Protein AF-A0A9P7YZ03-F1 (afdb_monomer)

Mean predicted aligned error: 21.58 Å

Organism: NCBI:txid1763456

Nearest PDB structures (foldseek):
  2lva-assembly1_A  TM=5.893E-01  e=2.119E-01  Homo sapiens

Foldseek 3Di:
DPDFAAAPPPRHGQVVDDFDADPVDRDGPAAWDQDPVPRHIHGGVNCVVPVVVVQADPPLRFGPDDDPDDRGDDDPPDPPPPPPPDDDDDDDDDDDDDDDDDDPDDDPDDDDPDPDDPDDQQDKEKEFDDLVQDWLVNCCVVQVHDSVVQCVQQVNPDGVVPNVDGMGIHRSVRGVPSYYPHPARPCHPVNVLLVVLLVVLCVLLVPPDSVLSCVLCVVVVNPSVNSNVVSVVVVVVCVVCVPPPPPDDDDDDDPDDDDDDDDDD

InterPro domains:
  IPR018392 LysM domain [PF01476] (134-161)
  IPR018392 LysM domain [cd00118] (134-164)
  IPR045030 LysM and putative peptidoglycan-binding domain-containing protein 1-4 [PTHR20932] (33-242)

pLDDT: mean 74.98, std 19.12, range [34.66, 95.38]

Radius of gyration: 36.15 Å; Cα contacts (8 Å, |Δi|>4): 237; chains: 1; bounding box: 77×58×108 Å

Solvent-accessible surface area (backbone atoms only — not comparable to full-atom values): 17385 Å² total; per-residue (Å²): 132,86,82,84,59,45,18,73,83,78,70,45,49,50,92,78,56,80,72,52,63,39,96,90,40,99,48,58,70,36,69,68,45,72,38,90,91,76,71,48,32,40,42,15,59,60,26,66,75,37,63,61,56,74,46,35,39,90,85,78,71,37,58,76,64,91,56,103,50,67,94,74,60,81,79,74,79,86,78,75,74,84,74,96,78,80,91,76,80,82,90,78,83,92,79,86,92,72,97,69,83,81,78,96,78,85,80,81,88,76,84,77,86,80,86,77,74,91,62,80,82,46,63,68,34,61,31,39,49,38,80,90,72,55,42,70,66,52,50,21,65,76,49,62,34,60,57,70,57,42,26,62,72,57,72,44,94,51,76,76,60,54,73,79,43,62,62,46,55,41,61,14,87,58,30,85,75,82,63,47,94,32,85,54,61,69,70,41,74,67,55,51,51,49,56,52,47,42,53,50,47,23,62,73,74,69,46,86,55,63,69,60,40,48,52,41,25,60,77,36,77,66,34,66,67,60,26,50,48,54,52,50,50,52,56,48,49,49,68,77,53,62,76,80,74,74,90,76,80,89,82,77,88,77,84,87,76,89,81,82,84,81,86,82,131

Secondary structure (DSSP, 8-state):
-----BBTTT--BGGG-PPPEETTEEEESS--EE-TTT--EE-HHHHHH-THHHHB-TTT--B-S--SS-TT-PPPP------S----PPP---------PPPS-----------------PPPEEEEPPTTT--HHHHHHHHT--HHHHHHHTT-SSGGGGGG-SEEEE-TTT-TT-S-S--S-SS-HHHHHHHHHHHHHHHHHT---HHHHHHHHHHTTT-HHHHHHHHHHHHHHHHHS-----S------------------

Sequence (265 aa):
MIMEEACCTCALLLRNIQPIYSEKSEKPIAYDRKLACCNRTICGNCIAKNESFATYCPFCQMSTMPSSLAQGLREPPSYTPPTASSLKPPAYTDAPLSNALPPYSSLPPQAQILAEKLEPLAQDVLHFLDHETDTLTSLSFRYDVPMAALRRKNNLSADYLLGARRTALIPGEFYRGGVSLSPRPVEGEEEERRKATVRRWMVACKVSDYDIALLYLEQADYGFDAALEAYRDDSRWEKEHPMVANIKGKGKTSKEIGRRFTEQR

Structure (mmCIF, N/CA/C/O backbone):
data_AF-A0A9P7YZ03-F1
#
_entry.id   AF-A0A9P7YZ03-F1
#
loop_
_atom_site.group_PDB
_atom_site.id
_atom_site.type_symbol
_atom_site.label_atom_id
_atom_site.label_alt_id
_atom_site.label_comp_id
_atom_site.label_asym_id
_atom_site.label_entity_id
_atom_site.label_seq_id
_atom_site.pdbx_PDB_ins_code
_atom_site.Cartn_x
_atom_site.Cartn_y
_atom_site.Cartn_z
_atom_site.occupancy
_atom_site.B_iso_or_equiv
_atom_site.auth_seq_id
_atom_site.auth_comp_id
_atom_site.auth_asym_id
_atom_site.auth_atom_id
_atom_site.pdbx_PDB_model_num
ATOM 1 N N . MET A 1 1 ? -39.849 16.245 24.979 1.00 45.84 1 MET A N 1
ATOM 2 C CA . MET A 1 1 ? -39.182 14.939 25.171 1.00 45.84 1 MET A CA 1
ATOM 3 C C . MET A 1 1 ? -38.092 15.135 26.211 1.00 45.84 1 MET A C 1
ATOM 5 O O . MET A 1 1 ? -37.200 15.936 25.969 1.00 45.84 1 MET A O 1
ATOM 9 N N . ILE A 1 2 ? -38.210 14.521 27.390 1.00 56.44 2 ILE A N 1
ATOM 10 C CA . ILE A 1 2 ? -37.177 14.598 28.435 1.00 56.44 2 ILE A CA 1
ATOM 11 C C . ILE A 1 2 ? -36.038 13.684 27.972 1.00 56.44 2 ILE A C 1
ATOM 13 O O . ILE A 1 2 ? -36.230 12.474 27.904 1.00 56.44 2 ILE A O 1
ATOM 17 N N . MET A 1 3 ? -34.901 14.252 27.561 1.00 66.44 3 MET A N 1
ATOM 18 C CA . MET A 1 3 ? -33.713 13.456 27.243 1.00 66.44 3 MET A CA 1
ATOM 19 C C . MET A 1 3 ? -33.174 12.862 28.540 1.00 66.44 3 MET A C 1
ATOM 21 O O . MET A 1 3 ? -32.827 13.589 29.468 1.00 66.44 3 MET A O 1
ATOM 25 N N . GLU A 1 4 ? -33.142 11.538 28.614 1.00 83.19 4 GLU A N 1
ATOM 26 C CA . GLU A 1 4 ? -32.618 10.833 29.772 1.00 83.19 4 GLU A CA 1
ATOM 27 C C . GLU A 1 4 ? -31.086 10.847 29.716 1.00 83.19 4 GLU A C 1
ATOM 29 O O . GLU A 1 4 ? -30.479 10.242 28.833 1.00 83.19 4 GLU A O 1
ATOM 34 N N . GLU A 1 5 ? -30.446 11.568 30.638 1.00 88.56 5 GLU A N 1
ATOM 35 C CA . GLU A 1 5 ? -28.988 11.573 30.746 1.00 88.56 5 GLU A CA 1
ATOM 36 C C . GLU A 1 5 ? -28.505 10.326 31.513 1.00 88.56 5 GLU A C 1
ATOM 38 O O . GLU A 1 5 ? -29.063 9.939 32.546 1.00 88.56 5 GLU A O 1
ATOM 43 N N . ALA A 1 6 ? -27.450 9.688 31.002 1.00 92.75 6 ALA A N 1
ATOM 44 C CA . ALA A 1 6 ? -26.802 8.531 31.611 1.00 92.75 6 ALA A CA 1
ATOM 45 C C . ALA A 1 6 ? -25.330 8.828 31.900 1.00 92.75 6 ALA A C 1
ATOM 47 O O . ALA A 1 6 ? -24.669 9.595 31.195 1.00 92.75 6 ALA A O 1
ATOM 48 N N . CYS A 1 7 ? -24.808 8.195 32.944 1.00 93.44 7 CYS A N 1
ATOM 49 C CA . CYS A 1 7 ? -23.419 8.328 33.321 1.00 93.44 7 CYS A CA 1
ATOM 50 C C . CYS A 1 7 ? -22.509 7.599 32.325 1.00 93.44 7 CYS A C 1
ATOM 52 O O . CYS A 1 7 ? -22.665 6.404 32.092 1.00 93.44 7 CYS A O 1
ATOM 54 N N . CYS A 1 8 ? -21.505 8.285 31.779 1.00 92.12 8 CYS A N 1
ATOM 55 C CA . CYS A 1 8 ? -20.591 7.686 30.808 1.00 92.12 8 CYS A CA 1
ATOM 56 C C . CYS A 1 8 ? -19.604 6.670 31.408 1.00 92.12 8 CYS A C 1
ATOM 58 O O . CYS A 1 8 ? -19.065 5.863 30.659 1.00 92.12 8 CYS A O 1
ATOM 60 N N . THR A 1 9 ? -19.373 6.670 32.725 1.00 92.31 9 THR A N 1
ATOM 61 C CA . THR A 1 9 ? -18.444 5.735 33.388 1.00 92.31 9 THR A CA 1
ATOM 62 C C . THR A 1 9 ? -19.121 4.461 33.885 1.00 92.31 9 THR A C 1
ATOM 64 O O . THR A 1 9 ? -18.542 3.390 33.751 1.00 92.31 9 THR A O 1
ATOM 67 N N . CYS A 1 10 ? -20.329 4.546 34.453 1.00 92.69 10 CYS A N 1
ATOM 68 C CA . CYS A 1 10 ? -21.061 3.370 34.948 1.00 92.69 10 CYS A CA 1
ATOM 69 C C . CYS A 1 10 ? -22.250 2.949 34.075 1.00 92.69 10 CYS A C 1
ATOM 71 O O . CYS A 1 10 ? -22.906 1.967 34.404 1.00 92.69 10 CYS A O 1
ATOM 73 N N . ALA A 1 11 ? -22.536 3.672 32.987 1.00 92.56 11 ALA A N 1
ATOM 74 C CA . ALA A 1 11 ? -23.632 3.408 32.048 1.00 92.56 11 ALA A CA 1
ATOM 75 C C . ALA A 1 11 ? -25.047 3.383 32.669 1.00 92.56 11 ALA A C 1
ATOM 77 O O . ALA A 1 11 ? -25.999 2.949 32.025 1.00 92.56 11 ALA A O 1
ATOM 78 N N . LEU A 1 12 ? -25.213 3.875 33.902 1.00 92.44 12 LEU A N 1
ATOM 79 C CA . LEU A 1 12 ? -26.510 3.981 34.570 1.00 92.44 12 LEU A CA 1
ATOM 80 C C . LEU A 1 12 ? -27.180 5.324 34.264 1.00 92.44 12 LEU A C 1
ATOM 82 O O . LEU A 1 12 ? -26.527 6.366 34.221 1.00 92.44 12 LEU A O 1
ATOM 86 N N . LEU A 1 13 ? -28.502 5.298 34.100 1.00 91.69 13 LEU A N 1
ATOM 87 C CA . LEU A 1 13 ? -29.348 6.491 34.012 1.00 91.69 13 LEU A CA 1
ATOM 88 C C . LEU A 1 13 ? -29.223 7.322 35.291 1.00 91.69 13 LEU A C 1
ATOM 90 O O . LEU A 1 13 ? -29.423 6.774 36.372 1.00 91.69 13 LEU A O 1
ATOM 94 N N . LEU A 1 14 ? -28.965 8.629 35.180 1.00 86.81 14 LEU A N 1
ATOM 95 C CA . LEU A 1 14 ? -28.716 9.491 36.347 1.00 86.81 14 LEU A CA 1
ATOM 96 C C . LEU A 1 14 ? -29.883 9.477 37.346 1.00 86.81 14 LEU A C 1
ATOM 98 O O . LEU A 1 14 ? -29.662 9.427 38.549 1.00 86.81 14 LEU A O 1
ATOM 102 N N . ARG A 1 15 ? -31.126 9.385 36.855 1.00 86.38 15 ARG A N 1
ATOM 103 C CA . ARG A 1 15 ? -32.333 9.243 37.692 1.00 86.38 15 ARG A CA 1
ATOM 104 C C . ARG A 1 15 ? -32.354 7.999 38.592 1.00 86.38 15 ARG A C 1
ATOM 106 O O . ARG A 1 15 ? -33.060 7.992 39.591 1.00 86.38 15 ARG A O 1
ATOM 113 N N . ASN A 1 16 ? -31.616 6.950 38.228 1.00 86.62 16 ASN A N 1
ATOM 114 C CA . ASN A 1 16 ? -31.568 5.688 38.968 1.00 86.62 16 ASN A CA 1
ATOM 115 C C . ASN A 1 16 ? -30.375 5.638 39.937 1.00 86.62 16 ASN A C 1
ATOM 117 O O . ASN A 1 16 ? -30.199 4.644 40.640 1.00 86.62 16 ASN A O 1
ATOM 121 N N . ILE A 1 17 ? -29.528 6.671 39.957 1.00 85.38 17 ILE A N 1
ATOM 122 C CA . ILE A 1 17 ? -28.327 6.718 40.788 1.00 85.38 17 ILE A CA 1
ATOM 123 C C . ILE A 1 17 ? -28.671 7.436 42.090 1.00 85.38 17 ILE A C 1
ATOM 125 O O . ILE A 1 17 ? -28.971 8.625 42.097 1.00 85.38 17 ILE A O 1
ATOM 129 N N . GLN A 1 18 ? -28.602 6.710 43.205 1.00 83.50 18 GLN A N 1
ATOM 130 C CA . GLN A 1 18 ? -28.745 7.310 44.528 1.00 83.50 18 GLN A CA 1
ATOM 131 C C . GLN A 1 18 ? -27.428 7.992 44.931 1.00 83.50 18 GLN A C 1
ATOM 133 O O . GLN A 1 18 ? -26.390 7.319 44.921 1.00 83.50 18 GLN A O 1
ATOM 138 N N . PRO A 1 19 ? -27.433 9.295 45.262 1.00 80.50 19 PRO A N 1
ATOM 139 C CA . PRO A 1 19 ? -26.229 10.004 45.676 1.00 80.50 19 PRO A CA 1
ATOM 140 C C . PRO A 1 19 ? -25.718 9.475 47.019 1.00 80.50 19 PRO A C 1
ATOM 142 O O . PRO A 1 19 ? -26.494 9.208 47.935 1.00 80.50 19 PRO A O 1
ATOM 145 N N . ILE A 1 20 ? -24.398 9.336 47.145 1.00 81.88 20 ILE A N 1
ATOM 146 C CA . ILE A 1 20 ? -23.761 8.989 48.419 1.00 81.88 20 ILE A CA 1
ATOM 147 C C . ILE A 1 20 ? -23.652 10.261 49.265 1.00 81.88 20 ILE A C 1
ATOM 149 O O . ILE A 1 20 ? -23.078 11.258 48.822 1.00 81.88 20 ILE A O 1
ATOM 153 N N . TYR A 1 21 ? -24.190 10.222 50.481 1.00 79.38 21 TYR A N 1
ATOM 154 C CA . TYR A 1 21 ? -24.146 11.326 51.439 1.00 79.38 21 TYR A CA 1
ATOM 155 C C . TYR A 1 21 ? -22.970 11.176 52.404 1.00 79.38 21 TYR A C 1
ATOM 157 O O . TYR A 1 21 ? -22.550 10.065 52.723 1.00 79.38 21 TYR A O 1
ATOM 165 N N . SER A 1 22 ? -22.426 12.304 52.858 1.00 77.44 22 SER A N 1
ATOM 166 C CA . SER A 1 22 ? -21.373 12.320 53.875 1.00 77.44 22 SER A CA 1
ATOM 167 C C . SER A 1 22 ? -21.976 12.110 55.266 1.00 77.44 22 SER A C 1
ATOM 169 O O . SER A 1 22 ? -22.940 12.771 55.632 1.00 77.44 22 SER A O 1
ATOM 171 N N . GLU A 1 23 ? -21.376 11.260 56.099 1.00 76.12 23 GLU A N 1
ATOM 172 C CA . GLU A 1 23 ? -21.840 11.042 57.483 1.00 76.12 23 GLU A CA 1
ATOM 173 C C . GLU A 1 23 ? -21.755 12.308 58.355 1.00 76.12 23 GLU A C 1
ATOM 175 O O . GLU A 1 23 ? -22.441 12.427 59.366 1.00 76.12 23 GLU A O 1
ATOM 180 N N . LYS A 1 24 ? -20.912 13.273 57.964 1.00 76.38 24 LYS A N 1
ATOM 181 C CA . LYS A 1 24 ? -20.673 14.522 58.705 1.00 76.38 24 LYS A CA 1
ATOM 182 C C . LYS A 1 24 ? -21.510 15.698 58.203 1.00 76.38 24 LYS A C 1
ATOM 184 O O . LYS A 1 24 ? -21.509 16.755 58.827 1.00 76.38 24 LYS A O 1
ATOM 189 N N . SER A 1 25 ? -22.176 15.554 57.060 1.00 71.88 25 SER A N 1
ATOM 190 C CA . SER A 1 25 ? -22.982 16.619 56.467 1.00 71.88 25 SER A CA 1
ATOM 191 C C . SER A 1 25 ? -24.076 16.025 55.597 1.00 71.88 25 SER A C 1
ATOM 193 O O . SER A 1 25 ? -23.770 15.229 54.719 1.00 71.88 25 SER A O 1
ATOM 195 N N . GLU A 1 26 ? -25.304 16.522 55.703 1.00 75.94 26 GLU A N 1
ATOM 196 C CA . GLU A 1 26 ? -26.453 16.115 54.866 1.00 75.94 26 GLU A CA 1
ATOM 197 C C . GLU A 1 26 ? -26.281 16.400 53.355 1.00 75.94 26 GLU A C 1
ATOM 199 O O . GLU A 1 26 ? -27.198 16.219 52.557 1.00 75.94 26 GLU A O 1
ATOM 204 N N . LYS A 1 27 ? -25.100 16.861 52.931 1.00 78.31 27 LYS A N 1
ATOM 205 C CA . LYS A 1 27 ? -24.755 17.108 51.535 1.00 78.31 27 LYS A CA 1
ATOM 206 C C . LYS A 1 27 ? -24.215 15.831 50.869 1.00 78.31 27 LYS A C 1
ATOM 208 O O . LYS A 1 27 ? -23.443 15.093 51.494 1.00 78.31 27 LYS A O 1
ATOM 213 N N . PRO A 1 28 ? -24.565 15.588 49.593 1.00 78.31 28 PRO A N 1
ATOM 214 C CA . PRO A 1 28 ? -23.904 14.585 48.765 1.00 78.31 28 PRO A CA 1
ATOM 215 C C . PRO A 1 28 ? -22.384 14.794 48.740 1.00 78.31 28 PRO A C 1
ATOM 217 O O . PRO A 1 28 ? -21.923 15.934 48.665 1.00 78.31 28 PRO A O 1
ATOM 220 N N . ILE A 1 29 ? -21.615 13.702 48.771 1.00 80.81 29 ILE A N 1
ATOM 221 C CA . ILE A 1 29 ? -20.140 13.723 48.730 1.00 80.81 29 ILE A CA 1
ATOM 222 C C . ILE A 1 29 ? -19.642 14.357 47.426 1.00 80.81 29 ILE A C 1
ATOM 224 O O . ILE A 1 29 ? -18.684 15.126 47.427 1.00 80.81 29 ILE A O 1
ATOM 228 N N . ALA A 1 30 ? -20.310 14.056 46.315 1.00 85.25 30 ALA A N 1
ATOM 229 C CA . ALA A 1 30 ? -20.030 14.641 45.016 1.00 85.25 30 ALA A CA 1
ATOM 230 C C . ALA A 1 30 ? -21.325 14.778 44.210 1.00 85.25 30 ALA A C 1
ATOM 232 O O . ALA A 1 30 ? -22.241 13.965 44.340 1.00 85.25 30 ALA A O 1
ATOM 233 N N . TYR A 1 31 ? -21.376 15.805 43.365 1.00 88.81 31 TYR A N 1
ATOM 234 C CA . TYR A 1 31 ? -22.476 16.049 42.436 1.00 88.81 31 TYR A CA 1
ATOM 235 C C . TYR A 1 31 ? -22.130 15.549 41.038 1.00 88.81 31 TYR A C 1
ATOM 237 O O . TYR A 1 31 ? -20.957 15.428 40.678 1.00 88.81 31 TYR A O 1
ATOM 245 N N . ASP A 1 32 ? -23.164 15.300 40.241 1.00 90.94 32 ASP A N 1
ATOM 246 C CA . ASP A 1 32 ? -23.014 14.955 38.834 1.00 90.94 32 ASP A CA 1
ATOM 247 C C . ASP A 1 32 ? -22.326 16.093 38.069 1.00 90.94 32 ASP A C 1
ATOM 249 O O . ASP A 1 32 ? -22.636 17.275 38.240 1.00 90.94 32 ASP A O 1
ATOM 253 N N . ARG A 1 33 ? -21.383 15.732 37.199 1.00 90.31 33 ARG A N 1
ATOM 254 C CA . ARG A 1 33 ? -20.578 16.675 36.420 1.00 90.31 33 ARG A CA 1
ATOM 255 C C . ARG A 1 33 ? -20.775 16.435 34.934 1.00 90.31 33 ARG A C 1
ATOM 257 O O . ARG A 1 33 ? -20.461 15.358 34.425 1.00 90.31 33 ARG A O 1
ATOM 264 N N . LYS A 1 34 ? -21.200 17.473 34.214 1.00 92.44 34 LYS A N 1
ATOM 265 C CA . LYS A 1 34 ? -21.230 17.488 32.747 1.00 92.44 34 LYS A CA 1
ATOM 266 C C . LYS A 1 34 ? -19.892 17.980 32.194 1.00 92.44 34 LYS A C 1
ATOM 268 O O . LYS A 1 34 ? -19.399 19.039 32.576 1.00 92.44 34 LYS A O 1
ATOM 273 N N . LEU A 1 35 ? -19.279 17.192 31.316 1.00 89.81 35 LEU A N 1
ATOM 274 C CA . LEU A 1 35 ? -17.964 17.466 30.741 1.00 89.81 35 LEU A CA 1
ATOM 275 C C . LEU A 1 35 ? -18.092 18.439 29.565 1.00 89.81 35 LEU A C 1
ATOM 277 O O . LEU A 1 35 ? -18.726 18.114 28.566 1.00 89.81 35 LEU A O 1
ATOM 281 N N . ALA A 1 36 ? -17.421 19.590 29.636 1.00 87.19 36 ALA A N 1
ATOM 282 C CA . ALA A 1 36 ? -17.477 20.614 28.586 1.00 87.19 36 ALA A CA 1
ATOM 283 C C . ALA A 1 36 ? -16.883 20.165 27.233 1.00 87.19 36 ALA A C 1
ATOM 285 O O . ALA A 1 36 ? -17.282 20.667 26.190 1.00 87.19 36 ALA A O 1
ATOM 286 N N . CYS A 1 37 ? -15.939 19.216 27.230 1.00 85.50 37 CYS A N 1
ATOM 287 C CA . CYS A 1 37 ? -15.249 18.780 26.008 1.00 85.50 37 CYS A CA 1
ATOM 288 C C . CYS A 1 37 ? -16.097 17.887 25.089 1.00 85.50 37 CYS A C 1
ATOM 290 O O . CYS A 1 37 ? -15.927 17.928 23.876 1.00 85.50 37 CYS A O 1
ATOM 292 N N . CYS A 1 38 ? -16.982 17.057 25.643 1.00 88.69 38 CYS A N 1
ATOM 293 C CA . CYS A 1 38 ? -17.757 16.082 24.866 1.00 88.69 38 CYS A CA 1
ATOM 294 C C . CYS A 1 38 ? -19.219 15.959 25.304 1.00 88.69 38 CYS A C 1
ATOM 296 O O . CYS A 1 38 ? -19.910 15.043 24.864 1.00 88.69 38 CYS A O 1
ATOM 298 N N . ASN A 1 39 ? -19.683 16.858 26.178 1.00 89.25 39 ASN A N 1
ATOM 299 C CA . ASN A 1 39 ? -21.048 16.927 26.707 1.00 89.25 39 ASN A CA 1
ATOM 300 C C . ASN A 1 39 ? -21.550 15.650 27.404 1.00 89.25 39 ASN A C 1
ATOM 302 O O . ASN A 1 39 ? -22.750 15.507 27.630 1.00 89.25 39 ASN A O 1
ATOM 306 N N . ARG A 1 40 ? -20.648 14.734 27.776 1.00 91.25 40 ARG A N 1
ATOM 307 C CA . ARG A 1 40 ? -20.969 13.526 28.551 1.00 91.25 40 ARG A CA 1
ATOM 308 C C . ARG A 1 40 ? -21.080 13.858 30.039 1.00 91.25 40 ARG A C 1
ATOM 310 O O . ARG A 1 40 ? -20.356 14.727 30.520 1.00 91.25 40 ARG A O 1
ATOM 317 N N . THR A 1 41 ? -21.914 13.126 30.773 1.00 93.62 41 THR A N 1
ATOM 318 C CA . THR A 1 41 ? -22.116 13.333 32.217 1.00 93.62 41 THR A CA 1
ATOM 319 C C . THR A 1 41 ? -21.473 12.204 33.028 1.00 93.62 41 THR A C 1
ATOM 321 O O . THR A 1 41 ? -21.622 11.029 32.695 1.00 93.62 41 THR A O 1
ATOM 324 N N . ILE A 1 42 ? -20.745 12.542 34.095 1.00 93.69 42 ILE A N 1
ATOM 325 C CA . ILE A 1 42 ? -20.214 11.599 35.092 1.00 93.69 42 ILE A CA 1
ATOM 326 C C . ILE A 1 42 ? -21.031 11.774 36.373 1.00 93.69 42 ILE A C 1
ATOM 328 O O . ILE A 1 42 ? -21.209 12.903 36.824 1.00 93.69 42 ILE A O 1
ATOM 332 N N . CYS A 1 43 ? -21.526 10.683 36.960 1.00 93.75 43 CYS A N 1
ATOM 333 C CA . CYS A 1 43 ? -22.314 10.760 38.185 1.00 93.75 43 CYS A CA 1
ATOM 334 C C . CYS A 1 43 ? -21.440 11.008 39.422 1.00 93.75 43 CYS A C 1
ATOM 336 O O . CYS A 1 43 ? -20.270 10.605 39.464 1.00 93.75 43 CYS A O 1
ATOM 338 N N . GLY A 1 44 ? -22.036 11.587 40.463 1.00 91.38 44 GLY A N 1
ATOM 339 C CA . GLY A 1 44 ? -21.388 11.858 41.745 1.00 91.38 44 GLY A CA 1
ATOM 340 C C . GLY A 1 44 ? -20.766 10.610 42.375 1.00 91.38 44 GLY A C 1
ATOM 341 O O . GLY A 1 44 ? -19.658 10.670 42.892 1.00 91.38 44 GLY A O 1
ATOM 342 N N . ASN A 1 45 ? -21.392 9.438 42.237 1.00 91.81 45 ASN A N 1
ATOM 343 C CA . ASN A 1 45 ? -20.854 8.190 42.795 1.00 91.81 45 ASN A CA 1
ATOM 344 C C . ASN A 1 45 ? -19.554 7.747 42.109 1.00 91.81 45 ASN A C 1
ATOM 346 O O . ASN A 1 45 ? -18.660 7.209 42.759 1.00 91.81 45 ASN A O 1
ATOM 350 N N . CYS A 1 46 ? -19.431 7.959 40.796 1.00 92.25 46 CYS A N 1
ATOM 351 C CA . CYS A 1 46 ? -18.192 7.673 40.076 1.00 92.25 46 CYS A CA 1
ATOM 352 C C . CYS A 1 46 ? -17.095 8.680 40.426 1.00 92.25 46 CYS A C 1
ATOM 354 O O . CYS A 1 46 ? -15.940 8.282 40.540 1.00 92.25 46 CYS A O 1
ATOM 356 N N . ILE A 1 47 ? -17.457 9.944 40.654 1.00 91.81 47 ILE A N 1
ATOM 357 C CA . ILE A 1 47 ? -16.522 10.981 41.110 1.00 91.81 47 ILE A CA 1
ATOM 358 C C . ILE A 1 47 ? -16.051 10.699 42.542 1.00 91.81 47 ILE A C 1
ATOM 360 O O . ILE A 1 47 ? -14.861 10.779 42.813 1.00 91.81 47 ILE A O 1
ATOM 364 N N . ALA A 1 48 ? -16.944 10.279 43.438 1.00 89.25 48 ALA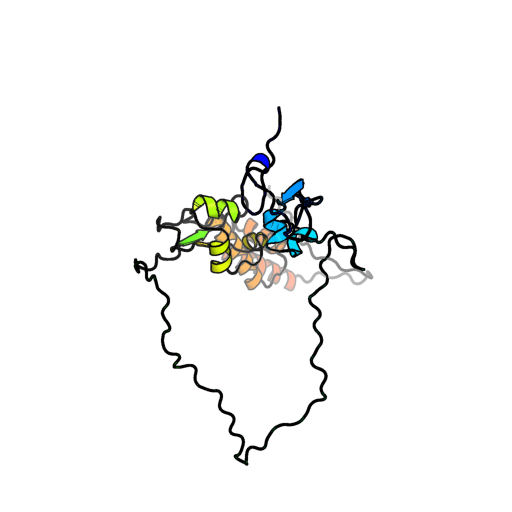 A N 1
ATOM 365 C CA . ALA A 1 48 ? -16.595 9.911 44.810 1.00 89.25 48 ALA A CA 1
ATOM 366 C C . ALA A 1 48 ? -15.663 8.687 44.874 1.00 89.25 48 ALA A C 1
ATOM 368 O O . ALA A 1 48 ? -14.807 8.604 45.747 1.00 89.25 48 ALA A O 1
ATOM 369 N N . LYS A 1 49 ? -15.799 7.737 43.937 1.00 90.44 49 LYS A N 1
ATOM 370 C CA . LYS A 1 49 ? -14.881 6.590 43.822 1.00 90.44 49 LYS A CA 1
ATOM 371 C C . LYS A 1 49 ? -13.509 6.971 43.265 1.00 90.44 49 LYS A C 1
ATOM 373 O O . LYS A 1 49 ? -12.532 6.291 43.562 1.00 90.44 49 LYS A O 1
ATOM 378 N N . ASN A 1 50 ? -13.436 7.996 42.418 1.00 90.06 50 ASN A N 1
ATOM 379 C CA . ASN A 1 50 ? -12.188 8.472 41.838 1.00 90.06 50 ASN A CA 1
ATOM 380 C C . ASN A 1 50 ? -12.256 9.984 41.602 1.00 90.06 50 ASN A C 1
ATOM 382 O O . ASN A 1 50 ? -12.782 10.448 40.586 1.00 90.06 50 ASN A O 1
ATOM 386 N N . GLU A 1 51 ? -11.660 10.740 42.525 1.00 89.56 51 GLU A N 1
ATOM 387 C CA . GLU A 1 51 ? -11.691 12.206 42.523 1.00 89.56 51 GLU A CA 1
ATOM 388 C C . GLU A 1 51 ? -11.082 12.822 41.258 1.00 89.56 51 GLU A C 1
ATOM 390 O O . GLU A 1 51 ? -11.441 13.939 40.888 1.00 89.56 51 GLU A O 1
ATOM 395 N N . SER A 1 52 ? -10.227 12.095 40.525 1.00 87.38 52 SER A N 1
ATOM 396 C CA . SER A 1 52 ? -9.694 12.591 39.249 1.00 87.38 52 SER A CA 1
ATOM 397 C C . SER A 1 52 ? -10.808 12.909 38.246 1.00 87.38 52 SER A C 1
ATOM 399 O O . SER A 1 52 ? -10.688 13.861 37.481 1.00 87.38 52 SER A O 1
ATOM 401 N N . PHE A 1 53 ? -11.951 12.215 38.294 1.00 90.25 53 PHE A N 1
ATOM 402 C CA . PHE A 1 53 ? -13.097 12.512 37.431 1.00 90.25 53 PHE A CA 1
ATOM 403 C C . PHE A 1 53 ? -13.787 13.848 37.748 1.00 90.25 53 PHE A C 1
ATOM 405 O O . PHE A 1 53 ? -14.586 14.319 36.935 1.00 90.25 53 PHE A O 1
ATOM 412 N N . ALA A 1 54 ? -13.470 14.504 38.870 1.00 88.12 54 ALA A N 1
ATOM 413 C CA . ALA A 1 54 ? -13.922 15.866 39.162 1.00 88.12 54 ALA A CA 1
ATOM 414 C C . ALA A 1 54 ? -13.192 16.921 38.315 1.00 88.12 54 ALA A C 1
ATOM 416 O O . ALA A 1 54 ? -13.761 17.968 38.010 1.00 88.12 54 ALA A O 1
ATOM 417 N N . THR A 1 55 ? -11.959 16.642 37.884 1.00 87.31 55 THR A N 1
ATOM 418 C CA . THR A 1 55 ? -11.112 17.590 37.138 1.00 87.31 55 THR A CA 1
ATOM 419 C C . THR A 1 55 ? -10.764 17.103 35.733 1.00 87.31 55 THR A C 1
ATOM 421 O O . THR A 1 55 ? -10.516 17.919 34.849 1.00 87.31 55 THR A O 1
ATOM 424 N N . TYR A 1 56 ? -10.871 15.803 35.459 1.00 87.69 56 TYR A N 1
ATOM 425 C CA . TYR A 1 56 ? -10.424 15.164 34.221 1.00 87.69 56 TYR A CA 1
ATOM 426 C C . TYR A 1 56 ? -11.552 14.429 33.484 1.00 87.69 56 TYR A C 1
ATOM 428 O O . TYR A 1 56 ? -12.432 13.825 34.096 1.00 87.69 56 TYR A O 1
ATOM 436 N N . CYS A 1 57 ? -11.532 14.490 32.150 1.00 89.44 57 CYS A N 1
ATOM 437 C CA . CYS A 1 57 ? -12.405 13.707 31.281 1.00 89.44 57 CYS A CA 1
ATOM 438 C C . CYS A 1 57 ? -11.705 12.399 30.868 1.00 89.44 57 CYS A C 1
ATOM 440 O O . CYS A 1 57 ? -10.738 12.468 30.110 1.00 89.44 57 CYS A O 1
ATOM 442 N N . PRO A 1 58 ? -12.206 11.209 31.251 1.00 88.12 58 PRO A N 1
ATOM 443 C CA . PRO A 1 58 ? -11.572 9.937 30.891 1.00 88.12 58 PRO A CA 1
ATOM 444 C C . PRO A 1 58 ? -11.631 9.600 29.396 1.00 88.12 58 PRO A C 1
ATOM 446 O O . PRO A 1 58 ? -10.823 8.810 28.921 1.00 88.12 58 PRO A O 1
ATOM 449 N N . PHE A 1 59 ? -12.556 10.206 28.647 1.00 89.38 59 PHE A N 1
ATOM 450 C CA . PHE A 1 59 ? -12.761 9.914 27.224 1.00 89.38 59 PHE A CA 1
ATOM 451 C C . PHE A 1 59 ? -11.908 10.792 26.315 1.00 89.38 59 PHE A C 1
ATOM 453 O O . PHE A 1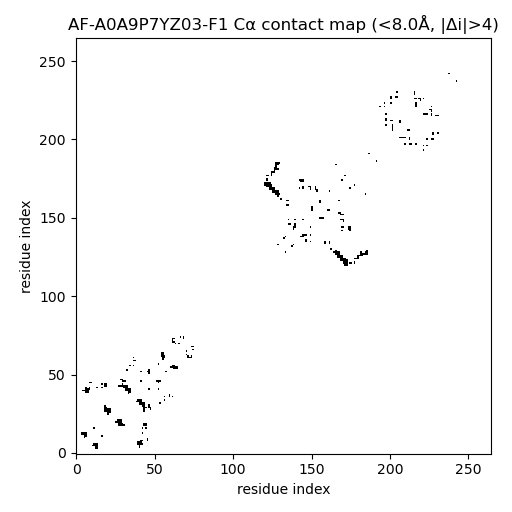 59 ? -11.259 10.298 25.401 1.00 89.38 59 PHE A O 1
ATOM 460 N N . CYS A 1 60 ? -11.903 12.099 26.569 1.00 86.06 60 CYS A N 1
ATOM 461 C CA . CYS A 1 60 ? -11.118 13.055 25.789 1.00 86.06 60 CYS A CA 1
ATOM 462 C C . CYS A 1 60 ? -9.706 13.239 26.348 1.00 86.06 60 CYS A C 1
ATOM 464 O O . CYS A 1 60 ? -8.888 13.888 25.714 1.00 86.06 60 CYS A O 1
ATOM 466 N N . GLN A 1 61 ? -9.437 12.708 27.541 1.00 85.44 61 GLN A N 1
ATOM 467 C CA . GLN A 1 61 ? -8.184 12.876 28.273 1.00 85.44 61 GLN A CA 1
ATOM 468 C C . GLN A 1 61 ? -7.806 14.343 28.546 1.00 85.44 61 GLN A C 1
ATOM 470 O O . GLN A 1 61 ? -6.635 14.694 28.670 1.00 85.44 61 GLN A O 1
ATOM 475 N N . MET A 1 62 ? -8.821 15.201 28.684 1.00 77.88 62 MET A N 1
ATOM 476 C CA . MET A 1 62 ? -8.678 16.640 28.911 1.00 77.88 62 MET A CA 1
ATOM 477 C C . MET A 1 62 ? -8.909 16.970 30.386 1.00 77.88 62 MET A C 1
ATOM 479 O O . MET A 1 62 ? -9.921 16.554 30.960 1.00 77.88 62 MET A O 1
ATOM 483 N N . SER A 1 63 ? -8.006 17.744 30.989 1.00 77.25 63 SER A N 1
ATOM 484 C CA . SER A 1 63 ? -8.216 18.353 32.308 1.00 77.25 63 SER A CA 1
ATOM 485 C C . SER A 1 63 ? -8.916 19.705 32.157 1.00 77.25 63 SER A C 1
ATOM 487 O O . SER A 1 63 ? -8.627 20.454 31.228 1.00 77.25 63 SER A O 1
ATOM 489 N N . THR A 1 64 ? -9.838 20.029 33.063 1.00 70.25 64 THR A N 1
ATOM 490 C CA . THR A 1 64 ? -10.438 21.371 33.172 1.00 70.25 64 THR A CA 1
ATOM 491 C C . THR A 1 64 ? -9.736 22.242 34.211 1.00 70.25 64 THR A C 1
ATOM 493 O O . THR A 1 64 ? -10.192 23.352 34.469 1.00 70.25 64 THR A O 1
ATOM 496 N N . MET A 1 65 ? -8.676 21.743 34.851 1.00 67.38 65 MET A N 1
ATOM 497 C CA . MET A 1 65 ? -7.874 22.536 35.781 1.00 67.38 65 MET A CA 1
ATOM 498 C C . MET A 1 65 ? -6.992 23.503 34.976 1.00 67.38 65 MET A C 1
ATOM 500 O O . MET A 1 65 ? -6.348 23.049 34.028 1.00 67.38 65 MET A O 1
ATOM 504 N N . PRO A 1 66 ? -6.950 24.806 35.310 1.00 58.50 66 PRO A N 1
ATOM 505 C CA . PRO A 1 66 ? -6.047 25.740 34.651 1.00 58.50 66 PRO A CA 1
ATOM 506 C C . PRO A 1 66 ? -4.606 25.408 35.063 1.00 58.50 66 PRO A C 1
ATOM 508 O O . PRO A 1 66 ? -4.175 25.752 36.161 1.00 58.50 66 PRO A O 1
ATOM 511 N N . SER A 1 67 ? -3.877 24.686 34.215 1.00 58.12 67 SER A N 1
ATOM 512 C CA . SER A 1 67 ? -2.414 24.620 34.276 1.00 58.12 67 SER A CA 1
ATOM 513 C C . SER A 1 67 ? -1.822 25.802 33.499 1.00 58.12 67 SER A C 1
ATOM 515 O O . SER A 1 67 ? -2.526 26.495 32.765 1.00 58.12 67 SER A O 1
ATOM 517 N N . SER A 1 68 ? -0.523 26.060 33.652 1.00 57.06 68 SER A N 1
ATOM 518 C CA . SER A 1 68 ? 0.198 27.108 32.905 1.00 57.06 68 SER A CA 1
ATOM 519 C C . SER A 1 68 ? 0.314 26.816 31.399 1.00 57.06 68 SER A C 1
ATOM 521 O O . SER A 1 68 ? 0.856 27.627 30.647 1.00 57.06 68 SER A O 1
ATOM 523 N N . LEU A 1 69 ? -0.207 25.671 30.949 1.00 53.44 69 LEU A N 1
ATOM 524 C CA . LEU A 1 69 ? -0.281 25.259 29.556 1.00 53.44 69 LEU A CA 1
ATOM 525 C C . LEU A 1 69 ? -1.645 25.607 28.958 1.00 53.44 69 LEU A C 1
ATOM 527 O O . LEU A 1 69 ? -2.680 25.530 29.618 1.00 53.44 69 LEU A O 1
ATOM 531 N N . ALA A 1 70 ? -1.636 25.969 27.672 1.00 53.84 70 ALA A N 1
ATOM 532 C CA . ALA A 1 70 ? -2.847 26.260 26.917 1.00 53.84 70 ALA A CA 1
ATOM 533 C C . ALA A 1 70 ? -3.890 25.146 27.107 1.00 53.84 70 ALA A C 1
ATOM 535 O O . ALA A 1 70 ? -3.583 23.952 27.048 1.00 53.84 70 ALA A O 1
ATOM 536 N N . GLN A 1 71 ? -5.126 25.571 27.356 1.00 55.50 71 GLN A N 1
ATOM 537 C CA . GLN A 1 71 ? -6.246 24.726 27.742 1.00 55.50 71 GLN A CA 1
ATOM 538 C C . GLN A 1 71 ? -6.441 23.588 26.729 1.00 55.50 71 GLN A C 1
ATOM 540 O O . GLN A 1 71 ? -6.906 23.807 25.613 1.00 55.50 71 GLN A O 1
ATOM 545 N N . GLY A 1 72 ? -6.046 22.372 27.120 1.00 55.75 72 GLY A N 1
ATOM 546 C CA . GLY A 1 72 ? -6.121 21.177 26.277 1.00 55.75 72 GLY A CA 1
ATOM 547 C C . GLY A 1 72 ? -4.821 20.408 26.050 1.00 55.75 72 GLY A C 1
ATOM 548 O O . GLY A 1 72 ? -4.846 19.381 25.376 1.00 55.75 72 GLY A O 1
ATOM 549 N N . LEU A 1 73 ? -3.704 20.847 26.631 1.00 57.41 73 LEU A N 1
ATOM 550 C CA . LEU A 1 73 ? -2.453 20.088 26.639 1.00 57.41 73 LEU A CA 1
ATOM 551 C C . LEU A 1 73 ? -2.146 19.559 28.040 1.00 57.41 73 LEU A C 1
ATOM 553 O O . LEU A 1 73 ? -2.236 20.276 29.036 1.00 57.41 73 LEU A O 1
ATOM 557 N N . ARG A 1 74 ? -1.797 18.271 28.115 1.00 57.78 74 ARG A N 1
ATOM 558 C CA . ARG A 1 74 ? -1.379 17.622 29.358 1.00 57.78 74 ARG A CA 1
ATOM 559 C C . ARG A 1 74 ? 0.042 18.062 29.703 1.00 57.78 74 ARG A C 1
ATOM 561 O O . ARG A 1 74 ? 0.924 18.034 28.850 1.00 57.78 74 ARG A O 1
ATOM 568 N N . GLU A 1 75 ? 0.266 18.391 30.967 1.00 53.41 75 GLU A N 1
ATOM 569 C CA . GLU A 1 75 ? 1.610 18.537 31.519 1.00 53.41 75 GLU A CA 1
ATOM 570 C C . GLU A 1 75 ? 2.282 17.153 31.518 1.00 53.41 75 GLU A C 1
ATOM 572 O O . GLU A 1 75 ? 1.679 16.184 32.006 1.00 53.41 75 GLU A O 1
ATOM 577 N N . PRO A 1 76 ? 3.478 17.001 30.920 1.00 62.72 76 PRO A N 1
ATOM 578 C CA . PRO A 1 76 ? 4.185 15.734 30.987 1.00 62.72 76 PRO A CA 1
ATOM 579 C C . PRO A 1 76 ? 4.389 15.353 32.462 1.00 62.72 76 PRO A C 1
ATOM 581 O O . PRO A 1 76 ? 4.536 16.239 33.308 1.00 62.72 76 PRO A O 1
ATOM 584 N N . PRO A 1 77 ? 4.380 14.051 32.805 1.00 56.34 77 PRO A N 1
ATOM 585 C CA . PRO A 1 77 ? 4.741 13.628 34.153 1.00 56.34 77 PRO A CA 1
ATOM 586 C C . PRO A 1 77 ? 6.084 14.260 34.538 1.00 56.34 77 PRO A C 1
ATOM 588 O O . PRO A 1 77 ? 7.000 14.314 33.716 1.00 56.34 77 PRO A O 1
ATOM 591 N N . SER A 1 78 ? 6.181 14.776 35.766 1.00 54.50 78 SER A N 1
ATOM 592 C CA . SER A 1 78 ? 7.409 15.394 36.267 1.00 54.50 78 SER A CA 1
ATOM 593 C C . SER A 1 78 ? 8.502 14.331 36.342 1.00 54.50 78 SER A C 1
ATOM 595 O O . SER A 1 78 ? 8.556 13.535 37.280 1.00 54.50 78 SER A O 1
ATOM 597 N N . TYR A 1 79 ? 9.348 14.281 35.318 1.00 52.31 79 TYR A N 1
ATOM 598 C CA . TYR A 1 79 ? 10.590 13.534 35.360 1.00 52.31 79 TYR A CA 1
ATOM 599 C C . TYR A 1 79 ? 11.592 14.390 36.121 1.00 52.31 79 TYR A C 1
ATOM 601 O O . TYR A 1 79 ? 12.300 15.205 35.536 1.00 52.31 79 TYR A O 1
ATOM 609 N N . THR A 1 80 ? 11.644 14.226 37.439 1.00 56.72 80 THR A N 1
ATOM 610 C CA . THR A 1 80 ? 12.841 14.599 38.185 1.00 56.72 80 THR A CA 1
ATOM 611 C C . THR A 1 80 ? 13.916 13.559 37.861 1.00 56.72 80 THR A C 1
ATOM 613 O O . THR A 1 80 ? 13.769 12.391 38.231 1.00 56.72 80 THR A O 1
ATOM 616 N N . PRO A 1 81 ? 14.992 13.911 37.132 1.00 50.94 81 PRO A N 1
ATOM 617 C CA . PRO A 1 81 ? 16.132 13.016 37.026 1.00 50.94 81 PRO A CA 1
ATOM 618 C C . PRO A 1 81 ? 16.715 12.824 38.437 1.00 50.94 81 PRO A C 1
ATOM 620 O O . PRO A 1 81 ? 16.815 13.808 39.177 1.00 50.94 81 PRO A O 1
ATOM 623 N N . PRO A 1 82 ? 17.094 11.600 38.846 1.00 47.19 82 PRO A N 1
ATOM 624 C CA . PRO A 1 82 ? 17.744 11.393 40.131 1.00 47.19 82 PRO A CA 1
ATOM 625 C C . PRO A 1 82 ? 19.024 12.231 40.186 1.00 47.19 82 PRO A C 1
ATOM 627 O O . PRO A 1 82 ? 19.967 12.001 39.430 1.00 47.19 82 PRO A O 1
ATOM 630 N N . THR A 1 83 ? 19.053 13.230 41.064 1.00 41.47 83 THR A N 1
ATOM 631 C CA . THR A 1 83 ? 20.255 14.000 41.363 1.00 41.47 83 THR A CA 1
ATOM 632 C C . THR A 1 83 ? 21.292 13.071 41.984 1.00 41.47 83 THR A C 1
ATOM 634 O O . THR A 1 83 ? 21.049 12.399 42.987 1.00 41.47 83 THR A O 1
ATOM 637 N N . ALA A 1 84 ? 22.472 13.041 41.369 1.00 48.25 84 ALA A N 1
ATOM 638 C CA . ALA A 1 84 ? 23.649 12.332 41.840 1.00 48.25 84 ALA A CA 1
ATOM 639 C C . ALA A 1 84 ? 24.165 12.950 43.150 1.00 48.25 84 ALA A C 1
ATOM 641 O O . ALA A 1 84 ? 25.073 13.772 43.129 1.00 48.25 84 ALA A O 1
ATOM 642 N N . SER A 1 85 ? 23.570 12.608 44.293 1.00 48.62 85 SER A N 1
ATOM 643 C CA . SER A 1 85 ? 24.135 12.859 45.629 1.00 48.62 85 SER A CA 1
ATOM 644 C C . SER A 1 85 ? 23.406 12.036 46.693 1.00 48.62 85 SER A C 1
ATOM 646 O O . SER A 1 85 ? 22.724 12.558 47.567 1.00 48.62 85 SER A O 1
ATOM 648 N N . SER A 1 86 ? 23.559 10.715 46.632 1.00 40.91 86 SER A N 1
ATOM 649 C CA . SER A 1 86 ? 23.503 9.881 47.836 1.00 40.91 86 SER A CA 1
ATOM 650 C C . SER A 1 86 ? 24.301 8.601 47.597 1.00 40.91 86 SER A C 1
ATOM 652 O O . SER A 1 86 ? 23.774 7.514 47.383 1.00 40.91 86 SER A O 1
ATOM 654 N N . LEU A 1 87 ? 25.624 8.764 47.545 1.00 43.00 87 LEU A N 1
ATOM 655 C CA . LEU A 1 87 ? 26.574 7.660 47.567 1.00 43.00 87 LEU A CA 1
ATOM 656 C C . LEU A 1 87 ? 26.722 7.166 49.008 1.00 43.00 87 LEU A C 1
ATOM 658 O O . LEU A 1 87 ? 27.432 7.782 49.800 1.00 43.00 87 LEU A O 1
ATOM 662 N N . LYS A 1 88 ? 26.107 6.025 49.320 1.00 39.88 88 LYS A N 1
ATOM 663 C CA . LYS A 1 88 ? 26.678 5.036 50.246 1.00 39.88 88 LYS A CA 1
ATOM 664 C C . LYS A 1 88 ? 26.345 3.626 49.749 1.00 39.88 88 LYS A C 1
ATOM 666 O O . LYS A 1 88 ? 25.251 3.139 50.024 1.00 39.88 88 LYS A O 1
ATOM 671 N N . PRO A 1 89 ? 27.259 2.959 49.029 1.00 38.94 89 PRO A N 1
ATOM 672 C CA . PRO A 1 89 ? 27.175 1.519 48.831 1.00 38.94 89 PRO A CA 1
ATOM 673 C C . PRO A 1 89 ? 27.767 0.781 50.050 1.00 38.94 89 PRO A C 1
ATOM 675 O O . PRO A 1 89 ? 28.838 1.169 50.526 1.00 38.94 89 PRO A O 1
ATOM 678 N N . PRO A 1 90 ? 27.115 -0.271 50.583 1.00 40.22 90 PRO A N 1
ATOM 679 C CA . PRO A 1 90 ? 27.776 -1.210 51.478 1.00 40.22 90 PRO A CA 1
ATOM 680 C C . PRO A 1 90 ? 28.764 -2.085 50.693 1.00 40.22 90 PRO A C 1
ATOM 682 O O . PRO A 1 90 ? 28.544 -2.427 49.531 1.00 40.22 90 PRO A O 1
ATOM 685 N N . ALA A 1 91 ? 29.870 -2.399 51.362 1.00 43.47 91 ALA A N 1
ATOM 686 C CA . ALA A 1 91 ? 31.036 -3.095 50.844 1.00 43.47 91 ALA A CA 1
ATOM 687 C C . ALA A 1 91 ? 30.724 -4.501 50.307 1.00 43.47 91 ALA A C 1
ATOM 689 O O . ALA A 1 91 ? 30.120 -5.310 51.007 1.00 43.47 91 ALA A O 1
ATOM 690 N N . TYR A 1 92 ? 31.241 -4.802 49.115 1.00 39.34 92 TYR A N 1
ATOM 691 C CA . TYR A 1 92 ? 31.496 -6.165 48.661 1.00 39.34 92 TYR A CA 1
ATOM 692 C C . TYR A 1 92 ? 32.916 -6.247 48.099 1.00 39.34 92 TYR A C 1
ATOM 694 O O . TYR A 1 92 ? 33.366 -5.373 47.362 1.00 39.34 92 TYR A O 1
ATOM 702 N N . THR A 1 93 ? 33.609 -7.280 48.558 1.00 42.09 93 THR A N 1
ATOM 703 C CA . THR A 1 93 ? 35.008 -7.635 48.328 1.00 42.09 93 THR A CA 1
ATOM 704 C C . THR A 1 93 ? 35.313 -8.022 46.881 1.00 42.09 93 THR A C 1
ATOM 706 O O . THR A 1 93 ? 34.446 -8.508 46.158 1.00 42.09 93 THR A O 1
ATOM 709 N N . ASP A 1 94 ? 36.580 -7.831 46.522 1.00 44.19 94 ASP A N 1
ATOM 710 C CA . ASP A 1 94 ? 37.220 -7.995 45.215 1.00 44.19 94 ASP A CA 1
ATOM 711 C C . ASP A 1 94 ? 36.941 -9.316 44.471 1.00 44.19 94 ASP A C 1
ATOM 713 O O . ASP A 1 94 ? 37.168 -10.404 45.001 1.00 44.19 94 ASP A O 1
ATOM 717 N N . ALA A 1 95 ? 36.577 -9.217 43.185 1.00 37.28 95 ALA A N 1
ATOM 718 C CA . ALA A 1 95 ? 36.860 -10.229 42.160 1.00 37.28 95 ALA A CA 1
ATOM 719 C C . ALA A 1 95 ? 36.863 -9.584 40.751 1.00 37.28 95 ALA A C 1
ATOM 721 O O . ALA A 1 95 ? 36.033 -8.710 40.483 1.00 37.28 95 ALA A O 1
ATOM 722 N N . PRO A 1 96 ? 37.792 -9.962 39.848 1.00 42.69 96 PRO A N 1
ATOM 723 C CA . PRO A 1 96 ? 38.077 -9.203 38.636 1.00 42.69 96 PRO A CA 1
ATOM 724 C C . PRO A 1 96 ? 37.046 -9.418 37.521 1.00 42.69 96 PRO A C 1
ATOM 726 O O . PRO A 1 96 ? 36.539 -10.513 37.286 1.00 42.69 96 PRO A O 1
ATOM 729 N N . LEU A 1 97 ? 36.805 -8.317 36.814 1.00 50.16 97 LEU A N 1
ATOM 730 C CA . LEU A 1 97 ? 35.965 -8.138 35.637 1.00 50.16 97 LEU A CA 1
ATOM 731 C C . LEU A 1 97 ? 36.235 -9.204 34.552 1.00 50.16 97 LEU A C 1
ATOM 733 O O . LEU A 1 97 ? 37.305 -9.216 33.946 1.00 50.16 97 LEU A O 1
ATOM 737 N N . SER A 1 98 ? 35.241 -10.043 34.249 1.00 42.56 98 SER A N 1
ATOM 738 C CA . SER A 1 98 ? 35.190 -10.816 33.004 1.00 42.56 98 SER A CA 1
ATOM 739 C C . SER A 1 98 ? 33.921 -10.436 32.244 1.00 42.56 98 SER A C 1
ATOM 741 O O . SER A 1 98 ? 32.804 -10.668 32.704 1.00 42.56 98 SER A O 1
ATOM 743 N N . ASN A 1 99 ? 34.114 -9.790 31.093 1.00 53.22 99 ASN A N 1
ATOM 744 C CA . ASN A 1 99 ? 33.077 -9.494 30.112 1.00 53.22 99 ASN A CA 1
ATOM 745 C C . ASN A 1 99 ? 32.496 -10.807 29.565 1.00 53.22 99 ASN A C 1
ATOM 747 O O . ASN A 1 99 ? 33.052 -11.391 28.638 1.00 53.22 99 ASN A O 1
ATOM 751 N N . ALA A 1 100 ? 31.357 -11.244 30.091 1.00 43.84 100 ALA A N 1
ATOM 752 C CA . ALA A 1 100 ? 30.510 -12.233 29.438 1.00 43.84 100 ALA A CA 1
ATOM 753 C C . ALA A 1 100 ? 29.040 -11.884 29.697 1.00 43.84 100 ALA A C 1
ATOM 755 O O . ALA A 1 100 ? 28.571 -11.894 30.834 1.00 43.84 100 ALA A O 1
ATOM 756 N N . LEU A 1 101 ? 28.322 -11.534 28.628 1.00 48.75 101 LEU A N 1
ATOM 757 C CA . LEU A 1 101 ? 26.869 -11.373 28.651 1.00 48.75 101 LEU A CA 1
ATOM 758 C C . LEU A 1 101 ? 26.217 -12.719 29.018 1.00 48.75 101 LEU A C 1
ATOM 760 O O . LEU A 1 101 ? 26.691 -13.759 28.552 1.00 48.75 101 LEU A O 1
ATOM 764 N N . PRO A 1 102 ? 25.137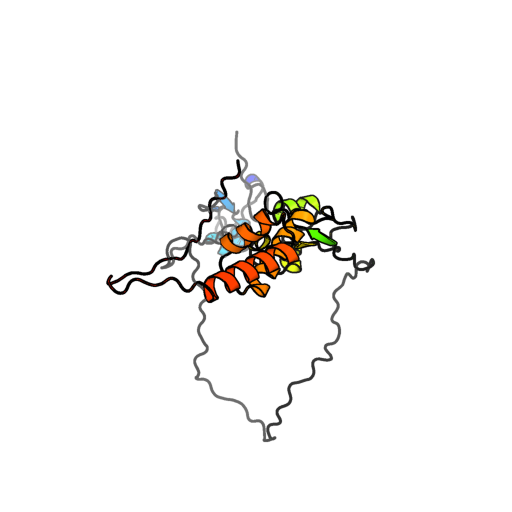 -12.733 29.819 1.00 48.84 102 PRO A N 1
ATOM 765 C CA . PRO A 1 102 ? 24.481 -13.976 30.195 1.00 48.84 102 PRO A CA 1
ATOM 766 C C . PRO A 1 102 ? 23.805 -14.618 28.969 1.00 48.84 102 PRO A C 1
ATOM 768 O O . PRO A 1 102 ? 23.209 -13.907 28.153 1.00 48.84 102 PRO A O 1
ATOM 771 N N . PRO A 1 103 ? 23.859 -15.954 28.824 1.00 45.03 103 PRO A N 1
ATOM 772 C CA . PRO A 1 103 ? 23.148 -16.648 27.766 1.00 45.03 103 PRO A CA 1
ATOM 773 C C . PRO A 1 103 ? 21.646 -16.614 28.063 1.00 45.03 103 PRO A C 1
ATOM 775 O O . PRO A 1 103 ? 21.196 -16.954 29.158 1.00 45.03 103 PRO A O 1
ATOM 778 N N . TYR A 1 104 ? 20.855 -16.200 27.075 1.00 50.19 104 TYR A N 1
ATOM 779 C CA . TYR A 1 104 ? 19.397 -16.216 27.140 1.00 50.19 104 TYR A CA 1
ATOM 780 C C . TYR A 1 104 ? 18.898 -17.662 27.047 1.00 50.19 104 TYR A C 1
ATOM 782 O O . TYR A 1 104 ? 18.580 -18.147 25.966 1.00 50.19 104 TYR A O 1
ATOM 790 N N . SER A 1 105 ? 18.883 -18.395 28.158 1.00 51.62 105 SER A N 1
ATOM 791 C CA . SER A 1 105 ? 18.136 -19.653 28.274 1.00 51.62 105 SER A CA 1
ATOM 792 C C . SER A 1 105 ? 18.012 -20.075 29.726 1.00 51.62 105 SER A C 1
ATOM 794 O O . SER A 1 105 ? 18.897 -20.745 30.238 1.00 51.62 105 SER A O 1
ATOM 796 N N . SER A 1 106 ? 16.902 -19.665 30.350 1.00 48.91 106 SER A N 1
ATOM 797 C CA . SER A 1 106 ? 16.032 -20.485 31.213 1.00 48.91 106 SER A CA 1
ATOM 798 C C . SER A 1 106 ? 15.272 -19.588 32.197 1.00 48.91 106 SER A C 1
ATOM 800 O O . SER A 1 106 ? 15.724 -19.348 33.316 1.00 48.91 106 SER A O 1
ATOM 802 N N . LEU A 1 107 ? 14.100 -19.102 31.786 1.00 43.78 107 LEU A N 1
ATOM 803 C CA . LEU A 1 107 ? 13.054 -18.670 32.716 1.00 43.78 107 LEU A CA 1
ATOM 804 C C . LEU A 1 107 ? 11.997 -19.788 32.771 1.00 43.78 107 LEU A C 1
ATOM 806 O O . LEU A 1 107 ? 11.609 -20.287 31.711 1.00 43.78 107 LEU A O 1
ATOM 810 N N . PRO A 1 108 ? 11.558 -20.224 33.966 1.00 44.44 108 PRO A N 1
ATOM 811 C CA . PRO A 1 108 ? 10.542 -21.262 34.102 1.00 44.44 108 PRO A CA 1
ATOM 812 C C . PRO A 1 108 ? 9.173 -20.755 33.609 1.00 44.44 108 PRO A C 1
ATOM 814 O O . PRO A 1 108 ? 8.885 -19.562 33.743 1.00 44.44 108 PRO A O 1
ATOM 817 N N . PRO A 1 109 ? 8.302 -21.620 33.054 1.00 42.31 109 PRO A N 1
ATOM 818 C CA . PRO A 1 109 ? 7.034 -21.183 32.492 1.00 42.31 109 PRO A CA 1
ATOM 819 C C . PRO A 1 109 ? 6.054 -20.857 33.621 1.00 42.31 109 PRO A C 1
ATOM 821 O O . PRO A 1 109 ? 5.501 -21.751 34.262 1.00 42.31 109 PRO A O 1
ATOM 824 N N . GLN A 1 110 ? 5.811 -19.569 33.859 1.00 43.16 110 GLN A N 1
ATOM 825 C CA . GLN A 1 110 ? 4.643 -19.126 34.610 1.00 43.16 110 GLN A CA 1
ATOM 826 C C . GLN A 1 110 ? 3.455 -19.024 33.655 1.00 43.16 110 GLN A C 1
ATOM 828 O O . GLN A 1 110 ? 3.393 -18.163 32.782 1.00 43.16 110 GLN A O 1
ATOM 833 N N . ALA A 1 111 ? 2.563 -19.997 33.835 1.00 47.72 111 ALA A N 1
ATOM 834 C CA . ALA A 1 111 ? 1.238 -20.169 33.264 1.00 47.72 111 ALA A CA 1
ATOM 835 C C . ALA A 1 111 ? 0.630 -18.924 32.591 1.00 47.72 111 ALA A C 1
ATOM 837 O O . ALA A 1 111 ? 0.120 -18.022 33.255 1.00 47.72 111 ALA A O 1
ATOM 838 N N . GLN A 1 112 ? 0.571 -18.959 31.259 1.00 46.03 112 GLN A N 1
ATOM 839 C CA . GLN A 1 112 ? -0.521 -18.343 30.518 1.00 46.03 112 GLN A CA 1
ATOM 840 C C . GLN A 1 112 ? -1.473 -19.454 30.081 1.00 46.03 112 GLN A C 1
ATOM 842 O O . GLN A 1 112 ? -1.146 -20.343 29.299 1.00 46.03 112 GLN A O 1
ATOM 847 N N . ILE A 1 113 ? -2.637 -19.413 30.714 1.00 45.91 113 ILE A N 1
ATOM 848 C CA . ILE A 1 113 ? -3.826 -20.205 30.446 1.00 45.91 113 ILE A CA 1
ATOM 849 C C . ILE A 1 113 ? -4.417 -19.761 29.095 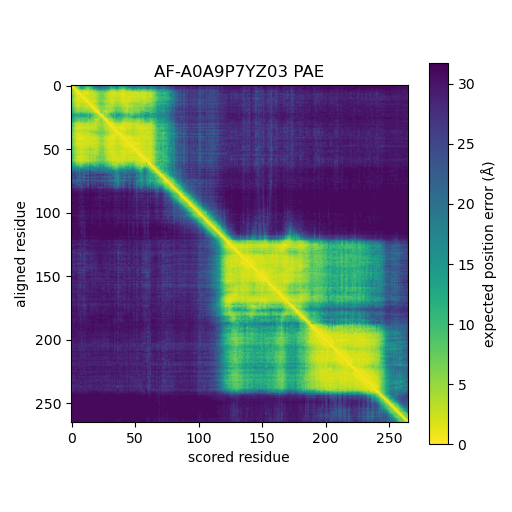1.00 45.91 113 ILE A C 1
ATOM 851 O O . ILE A 1 113 ? -4.375 -18.578 28.765 1.00 45.91 113 ILE A O 1
ATOM 855 N N . LEU A 1 114 ? -4.994 -20.736 28.380 1.00 43.56 114 LEU A N 1
ATOM 856 C CA . LEU A 1 114 ? -5.658 -20.692 27.063 1.00 43.56 114 LEU A CA 1
ATOM 857 C C . LEU A 1 114 ? -4.749 -20.808 25.831 1.00 43.56 114 LEU A C 1
ATOM 859 O O . LEU A 1 114 ? -4.715 -19.960 24.946 1.00 43.56 114 LEU A O 1
ATOM 863 N N . ALA A 1 115 ? -4.111 -21.975 25.729 1.00 48.66 115 ALA A N 1
ATOM 864 C CA . ALA A 1 115 ? -3.893 -22.621 24.443 1.00 48.66 115 ALA A CA 1
ATOM 865 C C . ALA A 1 115 ? -5.245 -23.106 23.884 1.00 48.66 115 ALA A C 1
ATOM 867 O O . ALA A 1 115 ? -5.680 -24.222 24.169 1.00 48.66 115 ALA A O 1
ATOM 868 N N . GLU A 1 116 ? -5.919 -22.275 23.090 1.00 48.50 116 GLU A N 1
ATOM 869 C CA . GLU A 1 116 ? -6.949 -22.756 22.169 1.00 48.50 116 GLU A CA 1
ATOM 870 C C . GLU A 1 116 ? -6.293 -23.121 20.835 1.00 48.50 116 GLU A C 1
ATOM 872 O O . GLU A 1 116 ? -5.911 -22.270 20.041 1.00 48.50 116 GLU A O 1
ATOM 877 N N . LYS A 1 117 ? -6.156 -24.437 20.645 1.00 39.84 117 LYS A N 1
ATOM 878 C CA . LYS A 1 117 ? -6.161 -25.157 19.368 1.00 39.84 117 LYS A CA 1
ATOM 879 C C . LYS A 1 117 ? -5.271 -24.573 18.255 1.00 39.84 117 LYS A C 1
ATOM 881 O O . LYS A 1 117 ? -5.711 -23.796 17.413 1.00 39.84 117 LYS A O 1
ATOM 886 N N . LEU A 1 118 ? -4.041 -25.087 18.187 1.00 46.25 118 LEU A N 1
ATOM 887 C CA . LEU A 1 118 ? -3.214 -25.115 16.976 1.00 46.25 118 LEU A CA 1
ATOM 888 C C . LEU A 1 118 ? -3.941 -25.904 15.869 1.00 46.25 118 LEU A C 1
ATOM 890 O O . LEU A 1 118 ? -3.724 -27.098 15.682 1.00 46.25 118 LEU A O 1
ATOM 894 N N . GLU A 1 119 ? -4.840 -25.232 15.157 1.00 57.06 119 GLU A N 1
ATOM 895 C CA . GLU A 1 119 ? -5.110 -25.527 13.749 1.00 57.06 119 GLU A CA 1
ATOM 896 C C . GLU A 1 119 ? -3.847 -25.173 12.938 1.00 57.06 119 GLU A C 1
ATOM 898 O O . GLU A 1 119 ? -3.078 -24.304 13.368 1.00 57.06 119 GLU A O 1
ATOM 903 N N . PRO A 1 120 ? -3.572 -25.851 11.807 1.00 51.19 120 PRO A N 1
ATOM 904 C CA . PRO A 1 120 ? -2.359 -25.609 11.034 1.00 51.19 120 PRO A CA 1
ATOM 905 C C . PRO A 1 120 ? -2.264 -24.121 10.700 1.00 51.19 120 PRO A C 1
ATOM 907 O O . PRO A 1 120 ? -3.242 -23.550 10.224 1.00 51.19 120 PRO A O 1
ATOM 910 N N . LEU A 1 121 ? -1.100 -23.515 10.982 1.00 58.25 121 LEU A N 1
ATOM 911 C CA . LEU A 1 121 ? -0.749 -22.138 10.622 1.00 58.25 121 LEU A CA 1
ATOM 912 C C . LEU A 1 121 ? -1.279 -21.847 9.219 1.00 58.25 121 LEU A C 1
ATOM 914 O O . LEU A 1 121 ? -0.721 -22.319 8.226 1.00 58.25 121 LEU A O 1
ATOM 918 N N . ALA A 1 122 ? -2.401 -21.134 9.158 1.00 63.00 122 ALA A N 1
ATOM 919 C CA . ALA A 1 122 ? -3.016 -20.776 7.902 1.00 63.00 122 ALA A CA 1
ATOM 920 C C . ALA A 1 122 ? -1.984 -19.957 7.124 1.00 63.00 122 ALA A C 1
ATOM 922 O O . ALA A 1 122 ? -1.431 -18.983 7.639 1.00 63.00 122 ALA A O 1
ATOM 923 N N . GLN A 1 123 ? -1.646 -20.438 5.930 1.00 75.31 123 GLN A N 1
ATOM 924 C CA . GLN A 1 123 ? -0.574 -19.866 5.129 1.00 75.31 123 GLN A CA 1
ATOM 925 C C . G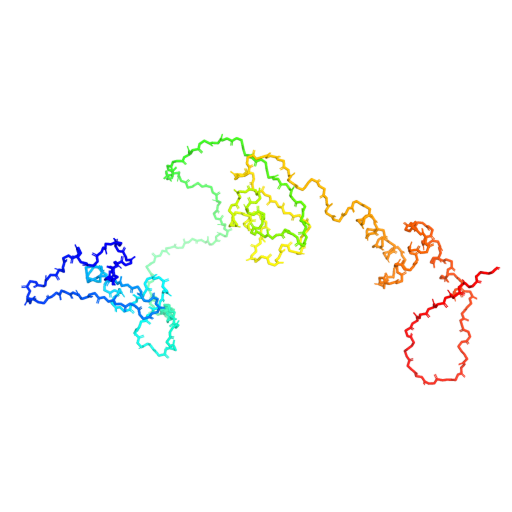LN A 1 123 ? -0.925 -18.421 4.777 1.00 75.31 123 GLN A C 1
ATOM 927 O O . GLN A 1 123 ? -2.065 -18.120 4.420 1.00 75.31 123 GLN A O 1
ATOM 932 N N . ASP A 1 124 ? 0.055 -17.527 4.897 1.00 84.88 124 ASP A N 1
ATOM 933 C CA . ASP A 1 124 ? -0.130 -16.136 4.503 1.00 84.88 124 ASP A CA 1
ATOM 934 C C . ASP A 1 124 ? -0.423 -16.059 3.001 1.00 84.88 124 ASP A C 1
ATOM 936 O O . ASP A 1 124 ? 0.265 -16.674 2.183 1.00 84.88 124 ASP A O 1
ATOM 940 N N . VAL A 1 125 ? -1.442 -15.282 2.640 1.00 88.38 125 VAL A N 1
ATOM 941 C CA . VAL A 1 125 ? -1.899 -15.135 1.256 1.00 88.38 125 VAL A CA 1
ATOM 942 C C . VAL A 1 125 ? -1.336 -13.842 0.672 1.00 88.38 125 VAL A C 1
ATOM 944 O O . VAL A 1 125 ? -1.431 -12.780 1.284 1.00 88.38 125 VAL A O 1
ATOM 947 N N . LEU A 1 126 ? -0.742 -13.912 -0.519 1.00 90.25 126 LEU A N 1
ATOM 948 C CA . LEU A 1 126 ? -0.205 -12.744 -1.218 1.00 90.25 126 LEU A CA 1
ATOM 949 C C . LEU A 1 126 ? -1.283 -12.103 -2.100 1.00 90.25 126 LEU A C 1
ATOM 951 O O . LEU A 1 126 ? -1.864 -12.767 -2.952 1.00 90.25 126 LEU A O 1
ATOM 955 N N . HIS A 1 127 ? -1.517 -10.805 -1.919 1.00 89.81 127 HIS A N 1
ATOM 956 C CA . HIS A 1 127 ? -2.444 -9.997 -2.715 1.00 89.81 127 HIS A CA 1
ATOM 957 C C . HIS A 1 127 ? -1.665 -8.972 -3.541 1.00 89.81 127 HIS A C 1
ATOM 959 O O . HIS A 1 127 ? -0.861 -8.214 -2.995 1.00 89.81 127 HIS A O 1
ATOM 965 N N . PHE A 1 128 ? -1.901 -8.939 -4.851 1.00 87.75 128 PHE A N 1
ATOM 966 C CA . PHE A 1 128 ? -1.411 -7.879 -5.734 1.00 87.75 128 PHE A CA 1
ATOM 967 C C . PHE A 1 128 ? -2.292 -6.638 -5.592 1.00 87.75 128 PHE A C 1
ATOM 969 O O . PHE A 1 128 ? -3.512 -6.738 -5.714 1.00 87.75 128 PHE A O 1
ATOM 976 N N . LEU A 1 129 ? -1.666 -5.496 -5.307 1.00 87.12 129 LEU A N 1
ATOM 977 C CA . LEU A 1 129 ? -2.339 -4.236 -5.002 1.00 87.12 129 LEU A CA 1
ATOM 978 C C . LEU A 1 129 ? -2.726 -3.487 -6.276 1.00 87.12 129 LEU A C 1
ATOM 980 O O . LEU A 1 129 ? -1.870 -3.184 -7.110 1.00 87.12 129 LEU A O 1
ATOM 984 N N . ASP A 1 130 ? -3.998 -3.119 -6.368 1.00 85.75 130 ASP A N 1
ATOM 985 C CA . ASP A 1 130 ? -4.478 -2.084 -7.275 1.00 85.75 130 ASP A CA 1
ATOM 986 C C . ASP A 1 130 ? -4.409 -0.721 -6.578 1.00 85.75 130 ASP A C 1
ATOM 988 O O . ASP A 1 130 ? -5.075 -0.498 -5.572 1.00 85.75 130 ASP A O 1
ATOM 992 N N . HIS A 1 131 ? -3.614 0.208 -7.096 1.00 83.19 131 HIS A N 1
ATOM 993 C CA . HIS A 1 131 ? -3.400 1.493 -6.425 1.00 83.19 131 HIS A CA 1
ATOM 994 C C . HIS A 1 131 ? -4.628 2.414 -6.521 1.00 83.19 131 HIS A C 1
ATOM 996 O O . HIS A 1 131 ? -4.750 3.341 -5.722 1.00 83.19 131 HIS A O 1
ATOM 1002 N N . GLU A 1 132 ? -5.550 2.139 -7.450 1.00 81.88 132 GLU A N 1
ATOM 1003 C CA . GLU A 1 132 ? -6.785 2.906 -7.637 1.00 81.88 132 GLU A CA 1
ATOM 1004 C C . GLU A 1 132 ? -7.909 2.429 -6.703 1.00 81.88 132 GLU A C 1
ATOM 1006 O O . GLU A 1 132 ? -8.730 3.225 -6.242 1.00 81.88 132 GLU A O 1
ATOM 1011 N N . THR A 1 133 ? -7.958 1.126 -6.401 1.00 83.12 133 THR A N 1
ATOM 1012 C CA . THR A 1 133 ? -9.094 0.506 -5.692 1.00 83.12 133 THR A CA 1
ATOM 1013 C C . THR A 1 133 ? -8.734 -0.097 -4.334 1.00 83.12 133 THR A C 1
ATOM 1015 O O . THR A 1 133 ? -9.578 -0.140 -3.427 1.00 83.12 133 THR A O 1
ATOM 1018 N N . ASP A 1 134 ? -7.488 -0.534 -4.141 1.00 88.94 134 ASP A N 1
ATOM 1019 C CA . ASP A 1 134 ? -7.051 -1.157 -2.900 1.00 88.94 134 ASP A CA 1
ATOM 1020 C C . ASP A 1 134 ? -6.518 -0.116 -1.912 1.00 88.94 134 ASP A C 1
ATOM 1022 O O . ASP A 1 134 ? -5.454 0.484 -2.048 1.00 88.94 134 ASP A O 1
ATOM 1026 N N . THR A 1 135 ? -7.262 0.029 -0.823 1.00 91.44 135 THR A N 1
ATOM 1027 C CA . THR A 1 135 ? -6.841 0.731 0.390 1.00 91.44 135 THR A CA 1
ATOM 1028 C C . THR A 1 135 ? -6.775 -0.255 1.546 1.00 91.44 135 THR A C 1
ATOM 1030 O O . THR A 1 135 ? -7.396 -1.319 1.506 1.00 91.44 135 THR A O 1
ATOM 1033 N N . LEU A 1 136 ? -6.074 0.098 2.626 1.00 91.31 136 LEU A N 1
ATOM 1034 C CA . LEU A 1 136 ? -5.990 -0.763 3.811 1.00 91.31 136 LEU A CA 1
ATOM 1035 C C . LEU A 1 136 ? -7.385 -1.125 4.366 1.00 91.31 136 LEU A C 1
ATOM 1037 O O . LEU A 1 136 ? -7.615 -2.253 4.796 1.00 91.31 136 LEU A O 1
ATOM 1041 N N . THR A 1 137 ? -8.326 -0.181 4.295 1.00 92.38 137 THR A N 1
ATOM 1042 C CA . THR A 1 137 ? -9.730 -0.366 4.680 1.00 92.38 137 THR A CA 1
ATOM 1043 C C . THR A 1 137 ? -10.465 -1.316 3.732 1.00 92.38 137 THR A C 1
ATOM 1045 O O . THR A 1 137 ? -11.117 -2.249 4.191 1.00 92.38 137 THR A O 1
ATOM 1048 N N . SER A 1 138 ? -10.329 -1.121 2.414 1.00 91.62 138 SER A N 1
ATOM 1049 C CA . SER A 1 138 ? -10.902 -2.016 1.395 1.00 91.62 138 SER A CA 1
ATOM 1050 C C . SER A 1 138 ? -10.420 -3.458 1.588 1.00 91.62 138 SER A C 1
ATOM 1052 O O . SER A 1 138 ? -11.228 -4.382 1.665 1.00 91.62 138 SER A O 1
ATOM 1054 N N . LEU A 1 139 ? -9.111 -3.651 1.781 1.00 90.44 139 LEU A N 1
ATOM 1055 C CA . LEU A 1 139 ? -8.513 -4.969 2.009 1.00 90.44 139 LEU A CA 1
ATOM 1056 C C . LEU A 1 139 ? -8.995 -5.611 3.312 1.00 90.44 139 LEU A C 1
ATOM 1058 O O . LEU A 1 139 ? -9.274 -6.808 3.334 1.00 90.44 139 LEU A O 1
ATOM 1062 N N . SER A 1 140 ? -9.133 -4.817 4.377 1.00 91.88 140 SER A N 1
ATOM 1063 C CA . SER A 1 140 ? -9.664 -5.276 5.662 1.00 91.88 140 SER A CA 1
ATOM 1064 C C . SER A 1 140 ? -11.073 -5.851 5.517 1.00 91.88 140 SER A C 1
ATOM 1066 O O . SER A 1 140 ? -11.334 -6.931 6.038 1.00 91.88 140 SER A O 1
ATOM 1068 N N . PHE A 1 141 ? -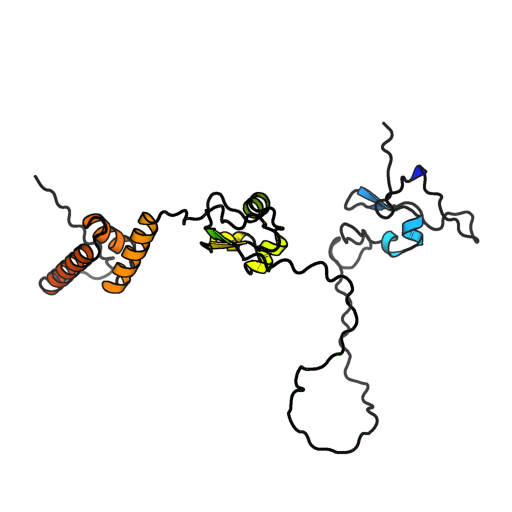11.945 -5.195 4.745 1.00 92.06 141 PHE A N 1
ATOM 1069 C CA . PHE A 1 141 ? -13.295 -5.695 4.476 1.00 92.06 141 PHE A CA 1
ATOM 1070 C C . PHE A 1 141 ? -13.327 -6.882 3.510 1.00 92.06 141 PHE A C 1
ATOM 1072 O O . PHE A 1 141 ? -14.083 -7.822 3.731 1.00 92.06 141 PHE A O 1
ATOM 1079 N N . ARG A 1 142 ? -12.514 -6.872 2.447 1.00 89.69 142 ARG A N 1
ATOM 1080 C CA . ARG A 1 142 ? -12.504 -7.948 1.436 1.00 89.69 142 ARG A CA 1
ATOM 1081 C C . ARG A 1 142 ? -12.033 -9.285 2.000 1.00 89.69 142 ARG A C 1
ATOM 1083 O O . ARG A 1 142 ? -12.529 -10.328 1.586 1.00 89.69 142 ARG A O 1
ATOM 1090 N N . TYR A 1 143 ? -11.069 -9.242 2.913 1.00 88.69 143 TYR A N 1
ATOM 1091 C CA . TYR A 1 143 ? -10.451 -10.431 3.494 1.00 88.69 143 TYR A CA 1
ATOM 1092 C C . TYR A 1 143 ? -10.893 -10.712 4.931 1.00 88.69 143 TYR A C 1
ATOM 1094 O O . TYR A 1 143 ? -10.416 -11.676 5.522 1.00 88.69 143 TYR A O 1
ATOM 1102 N N . ASP A 1 144 ? -11.790 -9.886 5.478 1.00 90.00 144 ASP A N 1
ATOM 1103 C CA . ASP A 1 144 ? -12.250 -9.952 6.869 1.00 90.00 144 ASP A CA 1
ATOM 1104 C C . ASP A 1 144 ? -11.081 -10.003 7.876 1.00 90.00 144 ASP A C 1
ATOM 1106 O O . ASP A 1 144 ? -11.045 -10.793 8.818 1.00 90.00 144 ASP A O 1
ATOM 1110 N N . VAL A 1 145 ? -10.062 -9.165 7.643 1.00 91.56 145 VAL A N 1
ATOM 1111 C CA . VAL A 1 145 ? -8.854 -9.093 8.483 1.00 91.56 145 VAL A CA 1
ATOM 1112 C C . VAL A 1 145 ? -8.783 -7.742 9.187 1.00 91.56 145 VAL A C 1
ATOM 1114 O O . VAL A 1 145 ? -8.884 -6.710 8.521 1.00 91.56 145 VAL A O 1
ATOM 1117 N N . PRO A 1 146 ? -8.514 -7.683 10.505 1.00 92.88 146 PRO A N 1
ATOM 1118 C CA . PRO A 1 146 ? -8.336 -6.416 11.202 1.00 92.88 146 PRO A CA 1
ATOM 1119 C C . PRO A 1 146 ? -7.196 -5.572 10.611 1.00 92.88 146 PRO A C 1
ATOM 1121 O O . PRO A 1 146 ? -6.070 -6.048 10.445 1.00 92.88 146 PRO A O 1
ATOM 1124 N N . MET A 1 147 ? -7.443 -4.273 10.402 1.00 91.81 147 MET A N 1
ATOM 1125 C CA . MET A 1 147 ? -6.444 -3.317 9.891 1.00 91.81 147 MET A CA 1
ATOM 1126 C C . MET A 1 147 ? -5.125 -3.336 10.684 1.00 91.81 147 MET A C 1
ATOM 1128 O O . MET A 1 147 ? -4.043 -3.224 10.112 1.00 91.81 147 MET A O 1
ATOM 1132 N N . ALA A 1 148 ? -5.195 -3.517 12.007 1.00 91.38 148 ALA A N 1
ATOM 1133 C CA . ALA A 1 148 ? -4.013 -3.594 12.863 1.00 91.38 148 ALA A CA 1
ATOM 1134 C C . ALA A 1 148 ? -3.140 -4.827 12.567 1.00 91.38 148 ALA A C 1
ATOM 1136 O O . ALA A 1 148 ? -1.913 -4.726 12.602 1.00 91.38 148 ALA A O 1
ATOM 1137 N N . ALA A 1 149 ? -3.754 -5.971 12.249 1.00 91.19 149 ALA A N 1
ATOM 1138 C CA . ALA A 1 149 ? -3.037 -7.187 11.878 1.00 91.19 149 ALA A CA 1
ATOM 1139 C C . ALA A 1 149 ? -2.379 -7.032 10.498 1.00 91.19 149 ALA A C 1
ATOM 1141 O O . ALA A 1 149 ? -1.191 -7.319 10.355 1.00 91.19 149 ALA A O 1
ATOM 1142 N N . LEU A 1 150 ? -3.104 -6.470 9.521 1.00 90.75 150 LEU A N 1
ATOM 1143 C CA . LEU A 1 150 ? -2.564 -6.155 8.191 1.00 90.75 150 LEU A CA 1
ATOM 1144 C C . LEU A 1 150 ? -1.364 -5.202 8.262 1.00 90.75 150 LEU A C 1
ATOM 1146 O O . LEU A 1 150 ? -0.340 -5.457 7.625 1.00 90.75 150 LEU A O 1
ATOM 1150 N N . ARG A 1 151 ? -1.452 -4.138 9.073 1.00 92.44 151 ARG A N 1
ATOM 1151 C CA . ARG A 1 151 ? -0.347 -3.186 9.268 1.00 92.44 151 ARG A CA 1
ATOM 1152 C C . ARG A 1 151 ? 0.884 -3.848 9.872 1.00 92.44 151 ARG A C 1
ATOM 1154 O O . ARG A 1 151 ? 1.985 -3.649 9.366 1.00 92.44 151 ARG A O 1
ATOM 1161 N N . ARG A 1 152 ? 0.707 -4.655 10.924 1.00 91.19 152 ARG A N 1
ATOM 1162 C CA . ARG A 1 152 ? 1.816 -5.369 11.578 1.00 91.19 152 ARG A CA 1
ATOM 1163 C C . ARG A 1 152 ? 2.479 -6.357 10.629 1.00 91.19 152 ARG A C 1
ATOM 1165 O O . ARG A 1 152 ? 3.695 -6.335 10.500 1.00 91.19 152 ARG A O 1
ATOM 1172 N N . LYS A 1 153 ? 1.692 -7.170 9.921 1.00 91.50 153 LYS A N 1
ATOM 1173 C CA . LYS A 1 153 ? 2.226 -8.195 9.017 1.00 91.50 153 LYS A CA 1
ATOM 1174 C C . LYS A 1 153 ? 2.989 -7.598 7.836 1.00 91.50 153 LYS A C 1
ATOM 1176 O O . LYS A 1 153 ? 3.997 -8.150 7.411 1.00 91.50 153 LYS A O 1
ATOM 1181 N N . ASN A 1 154 ? 2.543 -6.446 7.342 1.00 91.25 154 ASN A N 1
ATOM 1182 C CA . ASN A 1 154 ? 3.198 -5.744 6.244 1.00 91.25 154 ASN A CA 1
ATOM 1183 C C . ASN A 1 154 ? 4.229 -4.708 6.706 1.00 91.25 154 ASN A C 1
ATOM 1185 O O . ASN A 1 154 ? 4.804 -4.037 5.856 1.00 91.25 154 ASN A O 1
ATOM 1189 N N . ASN A 1 155 ? 4.507 -4.541 8.001 1.00 91.19 155 ASN A N 1
ATOM 1190 C CA . ASN A 1 155 ? 5.376 -3.465 8.499 1.00 91.19 155 ASN A CA 1
ATOM 1191 C C . ASN A 1 155 ? 4.968 -2.076 7.957 1.00 91.19 155 ASN A C 1
ATOM 1193 O O . ASN A 1 155 ? 5.801 -1.315 7.463 1.00 91.19 155 ASN A O 1
ATOM 1197 N N . LEU A 1 156 ? 3.668 -1.769 7.982 1.00 90.81 156 LEU A N 1
ATOM 1198 C CA . LEU A 1 156 ? 3.122 -0.474 7.570 1.00 90.81 156 LEU A CA 1
ATOM 1199 C C . LEU A 1 156 ? 2.907 0.396 8.810 1.00 90.81 156 LEU A C 1
ATOM 1201 O O . LEU A 1 156 ? 2.040 0.107 9.636 1.00 90.81 156 LEU A O 1
ATOM 1205 N N . SER A 1 157 ? 3.683 1.473 8.936 1.00 89.56 157 SER A N 1
ATOM 1206 C CA . SER A 1 157 ? 3.484 2.477 9.990 1.00 89.56 157 SER A CA 1
ATOM 1207 C C . SER A 1 157 ? 2.336 3.441 9.674 1.00 89.56 157 SER A C 1
ATOM 1209 O O . SER A 1 157 ? 1.697 3.950 10.594 1.00 89.56 157 SER A O 1
ATOM 1211 N N . ALA A 1 158 ? 2.047 3.664 8.390 1.00 87.69 158 ALA A N 1
ATOM 1212 C CA . ALA A 1 158 ? 1.000 4.557 7.908 1.00 87.69 158 ALA A CA 1
ATOM 1213 C C . ALA A 1 158 ? 0.345 4.026 6.623 1.00 87.69 158 ALA A C 1
ATOM 1215 O O . ALA A 1 158 ? 0.952 3.250 5.884 1.00 87.69 158 ALA A O 1
ATOM 1216 N N . ASP A 1 159 ? -0.883 4.471 6.346 1.00 87.00 159 ASP A N 1
ATOM 1217 C CA . ASP A 1 159 ? -1.717 3.912 5.269 1.00 87.00 159 ASP A CA 1
ATOM 1218 C C . ASP A 1 159 ? -1.226 4.279 3.866 1.00 87.00 159 ASP A C 1
ATOM 1220 O O . ASP A 1 159 ? -1.298 3.460 2.954 1.00 87.00 159 ASP A O 1
ATOM 1224 N N . TYR A 1 160 ? -0.643 5.468 3.696 1.00 87.94 160 TYR A N 1
ATOM 1225 C CA . TYR A 1 160 ? -0.091 5.910 2.410 1.00 87.94 160 TYR A CA 1
ATOM 1226 C C . TYR A 1 160 ? 1.111 5.070 1.946 1.00 87.94 160 TYR A C 1
ATOM 1228 O O . TYR A 1 160 ? 1.442 5.065 0.764 1.00 87.94 160 TYR A O 1
ATOM 1236 N N . LEU A 1 161 ? 1.761 4.328 2.853 1.00 88.88 161 LEU A N 1
ATOM 1237 C CA . LEU A 1 161 ? 2.879 3.444 2.508 1.00 88.88 161 LEU A CA 1
ATOM 1238 C C . LEU A 1 161 ? 2.436 2.210 1.717 1.00 88.88 161 LEU A C 1
ATOM 1240 O O . LEU A 1 161 ? 3.285 1.515 1.158 1.00 88.88 161 LEU A O 1
ATOM 1244 N N . LEU A 1 162 ? 1.130 1.936 1.661 1.00 87.81 162 LEU A N 1
ATOM 1245 C CA . LEU A 1 162 ? 0.586 0.857 0.849 1.00 87.81 162 LEU A CA 1
ATOM 1246 C C . LEU A 1 162 ? 0.799 1.128 -0.649 1.00 87.81 162 LEU A C 1
ATOM 1248 O O . LEU A 1 162 ? 1.203 0.219 -1.362 1.00 87.81 162 LEU A O 1
ATOM 1252 N N . GLY A 1 163 ? 0.653 2.381 -1.098 1.00 84.06 163 GLY A N 1
ATOM 1253 C CA . GLY A 1 163 ? 0.839 2.769 -2.505 1.00 84.06 163 GLY A CA 1
ATOM 1254 C C . GLY A 1 163 ? 2.295 2.770 -2.987 1.00 84.06 163 GLY A C 1
ATOM 1255 O O . GLY A 1 163 ? 2.556 2.931 -4.171 1.00 84.06 163 GLY A O 1
ATOM 1256 N N . ALA A 1 164 ? 3.267 2.586 -2.090 1.00 84.06 164 ALA A N 1
ATOM 1257 C CA . ALA A 1 164 ? 4.662 2.362 -2.477 1.00 84.06 164 ALA A CA 1
ATOM 1258 C C . ALA A 1 164 ? 4.950 0.882 -2.793 1.00 84.06 164 ALA A C 1
ATOM 1260 O O . ALA A 1 164 ? 6.071 0.531 -3.170 1.00 84.06 164 ALA A O 1
ATOM 1261 N N . ARG A 1 165 ? 3.970 -0.006 -2.584 1.00 86.06 165 ARG A N 1
ATOM 1262 C CA . ARG A 1 165 ? 4.126 -1.454 -2.697 1.00 86.06 165 ARG A CA 1
ATOM 1263 C C . ARG A 1 165 ? 3.221 -2.006 -3.781 1.00 86.06 165 ARG A C 1
ATOM 1265 O O . ARG A 1 165 ? 2.095 -1.576 -3.961 1.00 86.06 165 ARG A O 1
ATOM 1272 N N . ARG A 1 166 ? 3.718 -3.040 -4.452 1.00 84.75 166 ARG A N 1
ATOM 1273 C CA . ARG A 1 166 ? 2.962 -3.787 -5.468 1.00 84.75 166 ARG A CA 1
ATOM 1274 C C . ARG A 1 166 ? 2.168 -4.946 -4.878 1.00 84.75 166 ARG A C 1
ATOM 1276 O O . ARG A 1 166 ? 1.211 -5.411 -5.483 1.00 84.75 166 ARG A O 1
ATOM 1283 N N . THR A 1 167 ? 2.587 -5.436 -3.715 1.00 89.38 167 THR A N 1
ATOM 1284 C CA . THR A 1 167 ? 2.002 -6.603 -3.056 1.00 89.38 167 THR A CA 1
ATOM 1285 C C . THR A 1 167 ? 1.808 -6.352 -1.566 1.00 89.38 167 THR A C 1
ATOM 1287 O O . THR A 1 167 ? 2.580 -5.625 -0.931 1.00 89.38 167 THR A O 1
ATOM 1290 N N . ALA A 1 168 ? 0.774 -6.979 -1.009 1.00 90.19 168 ALA A N 1
ATOM 1291 C CA . ALA A 1 168 ? 0.488 -7.028 0.416 1.00 90.19 168 ALA A CA 1
ATOM 1292 C C . ALA A 1 168 ? 0.319 -8.483 0.873 1.00 90.19 168 ALA A C 1
ATOM 1294 O O . ALA A 1 168 ? -0.269 -9.308 0.176 1.00 90.19 168 ALA A O 1
ATOM 1295 N N . LEU A 1 169 ? 0.836 -8.789 2.059 1.00 90.94 169 LEU A N 1
ATOM 1296 C CA . LEU A 1 169 ? 0.652 -10.063 2.740 1.00 90.94 169 LEU A CA 1
ATOM 1297 C C . LEU A 1 169 ? -0.605 -10.013 3.599 1.00 90.94 169 LEU A C 1
ATOM 1299 O O . LEU A 1 169 ? -0.776 -9.115 4.426 1.00 90.94 169 LEU A O 1
ATOM 1303 N N . ILE A 1 170 ? -1.465 -11.001 3.430 1.00 91.00 170 ILE A N 1
ATOM 1304 C CA . ILE A 1 170 ? -2.708 -11.137 4.171 1.00 91.00 170 ILE A CA 1
ATOM 1305 C C . ILE A 1 170 ? -2.503 -12.241 5.202 1.00 91.00 170 ILE A C 1
ATOM 1307 O O . ILE A 1 170 ? -2.242 -13.381 4.812 1.00 91.00 170 ILE A O 1
ATOM 1311 N N . PRO A 1 171 ? -2.587 -11.915 6.506 1.00 88.31 171 PRO A N 1
ATOM 1312 C CA . PRO A 1 171 ? -2.463 -12.901 7.568 1.00 88.31 171 PRO A CA 1
ATOM 1313 C C . PRO A 1 171 ? -3.474 -14.036 7.391 1.00 88.31 171 PRO A C 1
ATOM 1315 O O . PRO A 1 171 ? -4.687 -13.814 7.478 1.00 88.31 171 PRO A O 1
ATOM 1318 N N . GLY A 1 172 ? -2.973 -15.257 7.200 1.00 83.00 172 GLY A N 1
ATOM 1319 C CA . GLY A 1 172 ? -3.824 -16.447 7.116 1.00 83.00 172 GLY A CA 1
ATOM 1320 C C . GLY A 1 172 ? -4.575 -16.725 8.423 1.00 83.00 172 GLY A C 1
ATOM 1321 O O . GLY A 1 172 ? -5.642 -17.328 8.405 1.00 83.00 172 GLY A O 1
ATOM 1322 N N . GLU A 1 173 ? -4.070 -16.218 9.555 1.00 83.75 173 GLU A N 1
ATOM 1323 C CA . GLU A 1 173 ? -4.687 -16.330 10.889 1.00 83.75 173 GLU A CA 1
ATOM 1324 C C . GLU A 1 173 ? -6.161 -15.897 10.916 1.00 83.75 173 GLU A C 1
ATOM 1326 O O . GLU A 1 173 ? -6.971 -16.488 11.630 1.00 83.75 173 GLU A O 1
ATOM 1331 N N . PHE A 1 174 ? -6.510 -14.878 10.126 1.00 80.44 174 PHE A N 1
ATOM 1332 C CA . PHE A 1 174 ? -7.869 -14.339 10.038 1.00 80.44 174 PHE A CA 1
ATOM 1333 C C . PHE A 1 174 ? -8.571 -14.778 8.749 1.00 80.44 174 PHE A C 1
ATOM 1335 O O . PHE A 1 174 ? -9.781 -15.001 8.743 1.00 80.44 174 PHE A O 1
ATOM 1342 N N . TYR A 1 175 ? -7.817 -14.969 7.664 1.00 82.06 175 TYR A N 1
ATOM 1343 C CA . TYR A 1 175 ? -8.376 -15.317 6.367 1.00 82.06 175 TYR A CA 1
ATOM 1344 C C . TYR A 1 175 ? -8.419 -16.835 6.128 1.00 82.06 175 TYR A C 1
ATOM 1346 O O . TYR A 1 175 ? -7.434 -17.456 5.733 1.00 82.06 175 TYR A O 1
ATOM 1354 N N . ARG A 1 176 ? -9.605 -17.440 6.285 1.00 75.50 176 ARG A N 1
ATOM 1355 C CA . ARG A 1 176 ? -9.840 -18.881 6.034 1.00 75.50 176 ARG A CA 1
ATOM 1356 C C . ARG A 1 176 ? -10.023 -19.253 4.558 1.00 75.50 176 ARG A C 1
ATOM 1358 O O . ARG A 1 176 ? -10.162 -20.432 4.248 1.00 75.50 176 ARG A O 1
ATOM 1365 N N . GLY A 1 177 ? -10.063 -18.269 3.657 1.00 71.31 177 GLY A N 1
ATOM 1366 C CA . GLY A 1 177 ? -10.337 -18.501 2.237 1.00 71.31 177 GLY A CA 1
ATOM 1367 C C . GLY A 1 177 ? -9.168 -19.110 1.460 1.00 71.31 177 GLY A C 1
ATOM 1368 O O . GLY A 1 177 ? -9.395 -19.664 0.391 1.00 71.31 177 GLY A O 1
ATOM 1369 N N . GLY A 1 178 ? -7.935 -19.037 1.980 1.00 69.44 178 GLY A N 1
ATOM 1370 C CA . GLY A 1 178 ? -6.747 -19.728 1.450 1.00 69.44 178 GLY A CA 1
ATOM 1371 C C . GLY A 1 178 ? -6.294 -19.350 0.030 1.00 69.44 178 GLY A C 1
ATOM 1372 O O . GLY A 1 178 ? -5.233 -19.792 -0.401 1.00 69.44 178 GLY A O 1
ATOM 1373 N N . VAL A 1 179 ? -7.056 -18.533 -0.700 1.00 76.75 179 VAL A N 1
ATOM 1374 C CA . VAL A 1 179 ? -6.802 -18.143 -2.093 1.00 76.75 179 VAL A CA 1
ATOM 1375 C C . VAL A 1 179 ? -6.765 -16.622 -2.191 1.00 76.75 179 VAL A C 1
ATOM 1377 O O . VAL A 1 179 ? -7.586 -15.939 -1.586 1.00 76.75 179 VAL A O 1
ATOM 1380 N N . SER A 1 180 ? -5.823 -16.061 -2.948 1.00 81.19 180 SER A N 1
ATOM 1381 C CA . SER A 1 180 ? -5.800 -14.615 -3.163 1.00 81.19 180 SER A CA 1
ATOM 1382 C C . SER A 1 180 ? -6.948 -14.180 -4.075 1.00 81.19 180 SER A C 1
ATOM 1384 O O . SER A 1 180 ? -7.205 -14.774 -5.122 1.00 81.19 180 SER A O 1
ATOM 1386 N N . LEU A 1 181 ? -7.641 -13.109 -3.684 1.00 77.75 181 LEU A N 1
ATOM 1387 C CA . LEU A 1 181 ? -8.688 -12.482 -4.496 1.00 77.75 181 LEU A CA 1
ATOM 1388 C C . LEU A 1 181 ? -8.099 -11.635 -5.639 1.00 77.75 181 LEU A C 1
ATOM 1390 O O . LEU A 1 181 ? -8.835 -11.248 -6.545 1.00 77.75 181 LEU A O 1
ATOM 1394 N N . SER A 1 182 ? -6.788 -11.364 -5.623 1.00 76.12 182 SER A N 1
ATOM 1395 C CA . SER A 1 182 ? -6.017 -10.884 -6.775 1.00 76.12 182 SER A CA 1
ATOM 1396 C C . SER A 1 182 ? -4.858 -11.855 -7.057 1.00 76.12 182 SER A C 1
ATOM 1398 O O . SER A 1 182 ? -3.782 -11.748 -6.473 1.00 76.12 182 SER A O 1
ATOM 1400 N N . PRO A 1 183 ? -5.060 -12.862 -7.926 1.00 62.22 183 PRO A N 1
ATOM 1401 C CA . PRO A 1 183 ? -4.014 -13.824 -8.278 1.00 62.22 183 PRO A CA 1
ATOM 1402 C C . PRO A 1 183 ? -3.055 -13.315 -9.365 1.00 62.22 183 PRO A C 1
ATOM 1404 O O . PRO A 1 183 ? -2.044 -13.963 -9.629 1.00 62.22 183 PRO A O 1
ATOM 1407 N N . ARG A 1 184 ? -3.353 -12.179 -10.010 1.00 68.12 184 ARG A N 1
ATOM 1408 C CA . ARG A 1 184 ? -2.510 -11.571 -11.050 1.00 68.12 184 ARG A CA 1
ATOM 1409 C C . ARG A 1 184 ? -2.184 -10.115 -10.708 1.00 68.12 184 ARG A C 1
ATOM 1411 O O . ARG A 1 184 ? -3.059 -9.435 -10.169 1.00 68.12 184 ARG A O 1
ATOM 1418 N N . PRO A 1 185 ? -0.970 -9.638 -11.037 1.00 70.06 185 PRO A N 1
ATOM 1419 C CA . PRO A 1 185 ? -0.657 -8.215 -11.036 1.00 70.06 185 PRO A CA 1
ATOM 1420 C C . PRO A 1 185 ? -1.685 -7.423 -11.855 1.00 70.06 185 PRO A C 1
ATOM 1422 O O . PRO A 1 185 ? -2.113 -7.870 -12.919 1.00 70.06 185 PRO A O 1
ATOM 1425 N N . VAL A 1 186 ? -2.105 -6.276 -11.318 1.00 64.62 186 VAL A N 1
ATOM 1426 C CA . VAL A 1 186 ? -3.155 -5.418 -11.897 1.00 64.62 186 VAL A CA 1
ATOM 1427 C C . VAL A 1 186 ? -2.633 -4.650 -13.111 1.00 64.62 186 VAL A C 1
ATOM 1429 O O . VAL A 1 186 ? -3.325 -4.553 -14.121 1.00 64.62 186 VAL A O 1
ATOM 1432 N N . GLU A 1 187 ? -1.380 -4.190 -13.054 1.00 61.00 187 GLU A N 1
ATOM 1433 C CA . GLU A 1 187 ? -0.621 -3.856 -14.258 1.00 61.00 187 GLU A CA 1
ATOM 1434 C C . GLU A 1 187 ? -0.348 -5.182 -14.973 1.00 61.00 187 GLU A C 1
ATOM 1436 O O . GLU A 1 187 ? 0.479 -5.971 -14.517 1.00 61.00 187 GLU A O 1
ATOM 1441 N N . GLY A 1 188 ? -1.122 -5.493 -16.014 1.00 66.88 188 GLY A N 1
ATOM 1442 C CA . GLY A 1 188 ? -1.064 -6.793 -16.680 1.00 66.88 188 GLY A CA 1
ATOM 1443 C C . GLY A 1 188 ? 0.358 -7.193 -17.101 1.00 66.88 188 GLY A C 1
ATOM 1444 O O . GLY A 1 188 ? 1.243 -6.353 -17.264 1.00 66.88 188 GLY A O 1
ATOM 1445 N N . GLU A 1 189 ? 0.570 -8.493 -17.335 1.00 66.69 189 GLU A N 1
ATOM 1446 C CA . GLU A 1 189 ? 1.875 -9.077 -17.705 1.00 66.69 189 GLU A CA 1
ATOM 1447 C C . GLU A 1 189 ? 2.581 -8.313 -18.842 1.00 66.69 189 GLU A C 1
ATOM 1449 O O . GLU A 1 189 ? 3.805 -8.155 -18.855 1.00 66.69 189 GLU A O 1
ATOM 1454 N N . GLU A 1 190 ? 1.797 -7.793 -19.786 1.00 64.69 190 GLU A N 1
ATOM 1455 C CA . GLU A 1 190 ? 2.284 -7.029 -20.925 1.00 64.69 190 GLU A CA 1
ATOM 1456 C C . GLU A 1 190 ? 2.901 -5.679 -20.522 1.00 64.69 190 GLU A C 1
ATOM 1458 O O . GLU A 1 190 ? 3.973 -5.318 -21.012 1.00 64.69 190 GLU A O 1
ATOM 1463 N N . GLU A 1 191 ? 2.287 -4.950 -19.591 1.00 74.00 191 GLU A N 1
ATOM 1464 C CA . GLU A 1 191 ? 2.782 -3.645 -19.147 1.00 74.00 191 GLU A CA 1
ATOM 1465 C C . GLU A 1 191 ? 4.031 -3.786 -18.266 1.00 74.00 191 GLU A C 1
ATOM 1467 O O . GLU A 1 191 ? 4.990 -3.018 -18.404 1.00 74.00 191 GLU A O 1
ATOM 1472 N N . GLU A 1 192 ? 4.091 -4.827 -17.430 1.00 73.50 192 GLU A N 1
ATOM 1473 C CA . GLU A 1 192 ? 5.306 -5.155 -16.683 1.00 73.50 192 GLU A CA 1
ATOM 1474 C C . GLU A 1 192 ? 6.454 -5.553 -17.614 1.00 73.50 192 GLU A C 1
ATOM 1476 O O . GLU A 1 192 ? 7.584 -5.085 -17.429 1.00 73.50 192 GLU A O 1
ATOM 1481 N N . ARG A 1 193 ? 6.179 -6.350 -18.659 1.00 76.81 193 ARG A N 1
ATOM 1482 C CA . ARG A 1 193 ? 7.171 -6.661 -19.697 1.00 76.81 193 ARG A CA 1
ATOM 1483 C C . ARG A 1 193 ? 7.670 -5.403 -20.392 1.00 76.81 193 ARG A C 1
ATOM 1485 O O . ARG A 1 193 ? 8.880 -5.295 -20.613 1.00 76.81 193 ARG A O 1
ATOM 1492 N N . ARG A 1 194 ? 6.789 -4.450 -20.711 1.00 83.75 194 ARG A N 1
ATOM 1493 C CA . ARG A 1 194 ? 7.177 -3.163 -21.312 1.00 83.75 194 ARG A CA 1
ATOM 1494 C C . ARG A 1 194 ? 8.071 -2.371 -20.359 1.00 83.75 194 ARG A C 1
ATOM 1496 O O . ARG A 1 194 ? 9.209 -2.075 -20.717 1.00 83.75 194 ARG A O 1
ATOM 1503 N N . LYS A 1 195 ? 7.646 -2.138 -19.111 1.00 84.81 195 LYS A N 1
ATOM 1504 C CA . LYS A 1 195 ? 8.427 -1.402 -18.092 1.00 84.81 195 LYS A CA 1
ATOM 1505 C C . LYS A 1 195 ? 9.781 -2.059 -17.801 1.00 84.81 195 LYS A C 1
ATOM 1507 O O . LYS A 1 195 ? 10.794 -1.369 -17.671 1.00 84.81 195 LYS A O 1
ATOM 1512 N N . ALA A 1 196 ? 9.834 -3.389 -17.724 1.00 86.44 196 ALA A N 1
ATOM 1513 C CA . ALA A 1 196 ? 11.081 -4.130 -17.542 1.00 86.44 196 ALA A CA 1
ATOM 1514 C C . ALA A 1 196 ? 12.006 -4.009 -18.762 1.00 86.44 196 ALA A C 1
ATOM 1516 O O . ALA A 1 196 ? 13.220 -3.889 -18.611 1.00 86.44 196 ALA A O 1
ATOM 1517 N N . THR A 1 197 ? 11.447 -4.015 -19.972 1.00 90.56 197 THR A N 1
ATOM 1518 C CA . THR A 1 197 ? 12.211 -3.858 -21.216 1.00 90.56 197 THR A CA 1
ATOM 1519 C C . THR A 1 197 ? 12.782 -2.450 -21.349 1.00 90.56 197 THR A C 1
ATOM 1521 O O . THR A 1 197 ? 13.970 -2.331 -21.634 1.00 90.56 197 THR A O 1
ATOM 1524 N N . VAL A 1 198 ? 12.013 -1.413 -20.997 1.00 92.69 198 VAL A N 1
ATOM 1525 C CA . VAL A 1 198 ? 12.498 -0.024 -20.922 1.00 92.69 198 VAL A CA 1
ATOM 1526 C C . VAL A 1 198 ? 13.687 0.097 -19.974 1.00 92.69 198 VAL A C 1
ATOM 1528 O O . VAL A 1 198 ? 14.751 0.563 -20.371 1.00 92.69 198 VAL A O 1
ATOM 1531 N N . ARG A 1 199 ? 13.565 -0.411 -18.742 1.00 91.50 199 ARG A N 1
ATOM 1532 C CA . ARG A 1 199 ? 14.669 -0.366 -17.766 1.00 91.50 199 ARG A CA 1
ATOM 1533 C C . ARG A 1 199 ? 15.902 -1.131 -18.247 1.00 91.50 199 ARG A C 1
ATOM 1535 O O . ARG A 1 199 ? 17.018 -0.642 -18.092 1.00 91.50 199 ARG A O 1
ATOM 1542 N N . ARG A 1 200 ? 15.718 -2.318 -18.836 1.00 93.12 200 ARG A N 1
ATOM 1543 C CA . ARG A 1 200 ? 16.830 -3.101 -19.402 1.00 93.12 200 ARG A CA 1
ATOM 1544 C C . ARG A 1 200 ? 17.522 -2.352 -20.535 1.00 93.12 200 ARG A C 1
ATOM 1546 O O . ARG A 1 200 ? 18.748 -2.359 -20.580 1.00 93.12 200 ARG A O 1
ATOM 1553 N N . TRP A 1 201 ? 16.763 -1.695 -21.408 1.00 95.38 201 TRP A N 1
ATOM 1554 C CA . TRP A 1 201 ? 17.312 -0.916 -22.516 1.00 95.38 201 TRP A CA 1
ATOM 1555 C C . TRP A 1 201 ? 18.097 0.293 -21.998 1.00 95.38 201 TRP A C 1
ATOM 1557 O O . TRP A 1 201 ? 19.249 0.473 -22.380 1.00 95.38 201 TRP A O 1
ATOM 1567 N N . MET A 1 202 ? 17.547 1.040 -21.034 1.00 94.81 202 MET A N 1
ATOM 1568 C CA . MET A 1 202 ? 18.230 2.176 -20.394 1.00 94.81 202 MET A CA 1
ATOM 1569 C C . MET A 1 202 ? 19.583 1.766 -19.799 1.00 94.81 202 MET A C 1
ATOM 1571 O O . MET A 1 202 ? 20.589 2.444 -20.002 1.00 94.81 202 MET A O 1
ATOM 1575 N N . VAL A 1 203 ? 19.634 0.617 -19.115 1.00 94.88 203 VAL A N 1
ATOM 1576 C CA . VAL A 1 203 ? 20.879 0.074 -18.549 1.00 94.88 203 VAL A CA 1
ATOM 1577 C C . VAL A 1 203 ? 21.848 -0.387 -19.644 1.00 94.88 203 VAL A C 1
ATOM 1579 O O . VAL A 1 203 ? 23.044 -0.116 -19.546 1.00 94.88 203 VAL A O 1
ATOM 1582 N N . ALA A 1 204 ? 21.357 -1.054 -20.693 1.00 93.31 204 ALA A N 1
ATOM 1583 C CA . ALA A 1 204 ? 22.183 -1.560 -21.790 1.00 93.31 204 ALA A CA 1
ATOM 1584 C C . ALA A 1 204 ? 22.814 -0.430 -22.624 1.00 93.31 204 ALA A C 1
ATOM 1586 O O . ALA A 1 204 ? 24.004 -0.486 -22.940 1.00 93.31 204 ALA A O 1
ATOM 1587 N N . CYS A 1 205 ? 22.035 0.606 -22.935 1.00 92.69 205 CYS A N 1
ATOM 1588 C CA . CYS A 1 205 ? 22.468 1.785 -23.687 1.00 92.69 205 CYS A CA 1
ATOM 1589 C C . CYS A 1 205 ? 23.182 2.827 -22.813 1.00 92.69 205 CYS A C 1
ATOM 1591 O O . CYS A 1 205 ? 23.834 3.723 -23.346 1.00 92.69 205 CYS A O 1
ATOM 1593 N N . LYS A 1 206 ? 23.097 2.692 -21.479 1.00 94.25 206 LYS A N 1
ATOM 1594 C CA . LYS A 1 206 ? 23.565 3.668 -20.476 1.00 94.25 206 LYS A CA 1
ATOM 1595 C C . LYS A 1 206 ? 22.906 5.045 -20.626 1.00 94.25 206 LYS A C 1
ATOM 1597 O O . LYS A 1 206 ? 23.543 6.069 -20.396 1.00 94.25 206 LYS A O 1
ATOM 1602 N N . VAL A 1 207 ? 21.627 5.056 -20.990 1.00 91.81 207 VAL A N 1
ATOM 1603 C CA . VAL A 1 207 ? 20.811 6.265 -21.156 1.00 91.81 207 VAL A CA 1
ATOM 1604 C C . VAL A 1 207 ? 19.939 6.443 -19.915 1.00 91.81 207 VAL A C 1
ATOM 1606 O O . VAL A 1 207 ? 19.187 5.541 -19.549 1.00 91.81 207 VAL A O 1
ATOM 1609 N N . SER A 1 208 ? 20.044 7.596 -19.251 1.00 90.88 208 SER A N 1
ATOM 1610 C CA . SER A 1 208 ? 19.221 7.932 -18.077 1.00 90.88 208 SER A CA 1
ATOM 1611 C C . SER A 1 208 ? 17.863 8.536 -18.433 1.00 90.88 208 SER A C 1
ATOM 1613 O O . SER A 1 208 ? 16.964 8.538 -17.595 1.00 90.88 208 SER A O 1
ATOM 1615 N N . ASP A 1 209 ? 17.710 9.044 -19.655 1.00 92.75 209 ASP A N 1
ATOM 1616 C CA . ASP A 1 209 ? 16.496 9.723 -20.096 1.00 92.75 209 ASP A CA 1
ATOM 1617 C C . ASP A 1 209 ? 15.427 8.711 -20.516 1.00 92.75 209 ASP A C 1
ATOM 1619 O O . ASP A 1 209 ? 15.560 7.992 -21.509 1.00 92.75 209 ASP A O 1
ATOM 1623 N N . TYR A 1 210 ? 14.348 8.669 -19.737 1.00 92.12 210 TYR A N 1
ATOM 1624 C CA . TYR A 1 210 ? 13.226 7.758 -19.954 1.00 92.12 210 TYR A CA 1
ATOM 1625 C C . TYR A 1 210 ? 12.527 7.998 -21.300 1.00 92.12 210 TYR A C 1
ATOM 1627 O O . TYR A 1 210 ? 12.198 7.041 -21.996 1.00 92.12 210 TYR A O 1
ATOM 1635 N N . ASP A 1 211 ? 12.375 9.261 -21.702 1.00 93.69 211 ASP A N 1
ATOM 1636 C CA . ASP A 1 211 ? 11.705 9.634 -22.954 1.00 93.69 211 ASP A CA 1
ATOM 1637 C C . ASP A 1 211 ? 12.464 9.123 -24.188 1.00 93.69 211 ASP A C 1
ATOM 1639 O O . ASP A 1 211 ? 11.854 8.686 -25.161 1.00 93.69 211 ASP A O 1
ATOM 1643 N N . ILE A 1 212 ? 13.802 9.119 -24.134 1.00 92.62 212 ILE A N 1
ATOM 1644 C CA . ILE A 1 212 ? 14.641 8.568 -25.206 1.00 92.62 212 ILE A CA 1
ATOM 1645 C C . ILE A 1 212 ? 14.439 7.052 -25.284 1.00 92.62 212 ILE A C 1
ATOM 1647 O O . ILE A 1 212 ? 14.252 6.508 -26.369 1.00 92.62 212 ILE A O 1
ATOM 1651 N N . ALA A 1 213 ? 14.422 6.368 -24.139 1.00 92.88 213 ALA A N 1
ATOM 1652 C CA . ALA A 1 213 ? 14.181 4.929 -24.097 1.00 92.88 213 ALA A CA 1
ATOM 1653 C C . ALA A 1 213 ? 12.804 4.542 -24.645 1.00 92.88 213 ALA A C 1
ATOM 1655 O O . ALA A 1 213 ? 12.695 3.551 -25.367 1.00 92.88 213 ALA A O 1
ATOM 1656 N N . LEU A 1 214 ? 11.768 5.326 -24.331 1.00 93.31 214 LEU A N 1
ATOM 1657 C CA . LEU A 1 214 ? 10.438 5.131 -24.900 1.00 93.31 214 LEU A CA 1
ATOM 1658 C C . LEU A 1 214 ? 10.439 5.309 -26.414 1.00 93.31 214 LEU A C 1
ATOM 1660 O O . LEU A 1 214 ? 9.909 4.445 -27.096 1.00 93.31 214 LEU A O 1
ATOM 1664 N N . LEU A 1 215 ? 11.081 6.353 -26.939 1.00 94.62 215 LEU A N 1
ATOM 1665 C CA . LEU A 1 215 ? 11.122 6.618 -28.377 1.00 94.62 215 LEU A CA 1
ATOM 1666 C C . LEU A 1 215 ? 11.692 5.431 -29.167 1.00 94.62 215 LEU A C 1
ATOM 1668 O O . LEU A 1 215 ? 11.057 4.957 -30.107 1.00 94.62 215 LEU A O 1
ATOM 1672 N N . TYR A 1 216 ? 12.857 4.912 -28.765 1.00 93.19 216 TYR A N 1
ATOM 1673 C CA . TYR A 1 216 ? 13.483 3.778 -29.460 1.00 93.19 216 TYR A CA 1
ATOM 1674 C C . TYR A 1 216 ? 12.688 2.480 -29.313 1.00 93.19 216 TYR A C 1
ATOM 1676 O O . TYR A 1 216 ? 12.651 1.670 -30.237 1.00 93.19 216 TYR A O 1
ATOM 1684 N N . LEU A 1 217 ? 12.059 2.260 -28.156 1.00 93.44 217 LEU A N 1
ATOM 1685 C CA . LEU A 1 217 ? 11.258 1.061 -27.932 1.00 93.44 217 LEU A CA 1
ATOM 1686 C C . LEU A 1 217 ? 9.908 1.129 -28.642 1.00 93.44 217 LEU A C 1
ATOM 1688 O O . LEU A 1 217 ? 9.500 0.117 -29.191 1.00 93.44 217 LEU A O 1
ATOM 1692 N N . GLU A 1 218 ? 9.242 2.279 -28.694 1.00 93.12 218 GLU A N 1
ATOM 1693 C CA . GLU A 1 218 ? 8.009 2.465 -29.468 1.00 93.12 218 GLU A CA 1
ATOM 1694 C C . GLU A 1 218 ? 8.268 2.300 -30.966 1.00 93.12 218 GLU A C 1
ATOM 1696 O O . GLU A 1 218 ? 7.512 1.611 -31.641 1.00 93.12 218 GLU A O 1
ATOM 1701 N N . GLN A 1 219 ? 9.378 2.841 -31.477 1.00 92.06 219 GLN A N 1
ATOM 1702 C CA . GLN A 1 219 ? 9.763 2.686 -32.883 1.00 92.06 219 GLN A CA 1
ATOM 1703 C C . GLN A 1 219 ? 10.094 1.231 -33.267 1.00 92.06 219 GLN A C 1
ATOM 1705 O O . GLN A 1 219 ? 10.021 0.872 -34.440 1.00 92.06 219 GLN A O 1
ATOM 1710 N N . ALA A 1 220 ? 10.447 0.397 -32.287 1.00 92.06 220 ALA A N 1
ATOM 1711 C CA . ALA A 1 220 ? 10.755 -1.020 -32.462 1.00 92.06 220 ALA A CA 1
ATOM 1712 C C . ALA A 1 220 ? 9.635 -1.955 -31.962 1.00 92.06 220 ALA A C 1
ATOM 1714 O O . ALA A 1 220 ? 9.907 -3.133 -31.722 1.00 92.06 220 ALA A O 1
ATOM 1715 N N . ASP A 1 221 ? 8.414 -1.450 -31.732 1.00 89.19 221 ASP A N 1
ATOM 1716 C CA . ASP A 1 221 ? 7.275 -2.210 -31.186 1.00 89.19 221 ASP A CA 1
ATOM 1717 C C . ASP A 1 221 ? 7.618 -2.997 -29.896 1.00 89.19 221 ASP A C 1
ATOM 1719 O O . ASP A 1 221 ? 7.204 -4.137 -29.677 1.00 89.19 221 ASP A O 1
ATOM 1723 N N . TYR A 1 222 ? 8.419 -2.389 -29.017 1.00 87.50 222 TYR A N 1
ATOM 1724 C CA . TYR A 1 222 ? 8.999 -2.960 -27.793 1.00 87.50 222 TYR A CA 1
ATOM 1725 C C . TYR A 1 222 ? 9.929 -4.173 -28.009 1.00 87.50 222 TYR A C 1
ATOM 1727 O O . TYR A 1 222 ? 10.202 -4.936 -27.073 1.00 87.50 222 TYR A O 1
ATOM 1735 N N . GLY A 1 223 ? 10.482 -4.332 -29.213 1.00 90.62 223 GLY A N 1
ATOM 1736 C CA . GLY A 1 223 ? 11.567 -5.259 -29.519 1.00 90.62 223 GLY A CA 1
ATOM 1737 C C . GLY A 1 223 ? 12.895 -4.800 -28.911 1.00 90.62 223 GLY A C 1
ATOM 1738 O O . GLY A 1 223 ? 13.518 -3.858 -29.394 1.00 90.62 223 GLY A O 1
ATOM 1739 N N . PHE A 1 224 ? 13.352 -5.484 -27.857 1.00 91.94 224 PHE A N 1
ATOM 1740 C CA . PHE A 1 224 ? 14.575 -5.118 -27.125 1.00 91.94 224 PHE A CA 1
ATOM 1741 C C . PHE A 1 224 ? 15.825 -5.071 -28.017 1.00 91.94 224 PHE A C 1
ATOM 1743 O O . PHE A 1 224 ? 16.564 -4.088 -27.977 1.00 91.94 224 PHE A O 1
ATOM 1750 N N . ASP A 1 225 ? 16.054 -6.115 -28.818 1.00 93.38 225 ASP A N 1
ATOM 1751 C CA . ASP A 1 225 ? 17.267 -6.238 -29.634 1.00 93.38 225 ASP A CA 1
ATOM 1752 C C . ASP A 1 225 ? 17.286 -5.220 -30.782 1.00 93.38 225 ASP A C 1
ATOM 1754 O O . ASP A 1 225 ? 18.296 -4.551 -30.990 1.00 93.38 225 ASP A O 1
ATOM 1758 N N . ALA A 1 226 ? 16.147 -5.029 -31.455 1.00 93.75 226 ALA A N 1
ATOM 1759 C CA . ALA A 1 226 ? 16.002 -4.052 -32.534 1.00 93.75 226 ALA A CA 1
ATOM 1760 C C . ALA A 1 226 ? 16.214 -2.611 -32.036 1.00 93.75 226 ALA A C 1
ATOM 1762 O O . ALA A 1 226 ? 16.961 -1.847 -32.646 1.00 93.75 226 ALA A O 1
ATOM 1763 N N . ALA A 1 227 ? 15.635 -2.252 -30.884 1.00 94.44 227 ALA A N 1
ATOM 1764 C CA . ALA A 1 227 ? 15.837 -0.938 -30.273 1.00 94.44 227 ALA A CA 1
ATOM 1765 C C . ALA A 1 227 ? 17.293 -0.710 -29.826 1.00 94.44 227 ALA A C 1
ATOM 1767 O O . ALA A 1 227 ? 17.780 0.421 -29.821 1.00 94.44 227 ALA A O 1
ATOM 1768 N N . LEU A 1 228 ? 17.996 -1.766 -29.404 1.00 95.31 228 LEU A N 1
ATOM 1769 C CA . LEU A 1 228 ? 19.403 -1.686 -29.012 1.00 95.31 228 LEU A CA 1
ATOM 1770 C C . LEU A 1 228 ? 20.322 -1.510 -30.228 1.00 95.31 228 LEU A C 1
ATOM 1772 O O . LEU A 1 228 ? 21.299 -0.764 -30.152 1.00 95.31 228 LEU A O 1
ATOM 1776 N N . GLU A 1 229 ? 20.030 -2.195 -31.332 1.00 95.06 229 GLU A N 1
ATOM 1777 C CA . GLU A 1 229 ? 20.772 -2.062 -32.586 1.00 95.06 229 GLU A CA 1
ATOM 1778 C C . GLU A 1 229 ? 20.586 -0.671 -33.198 1.00 95.06 229 GLU A C 1
ATOM 1780 O O . GLU A 1 229 ? 21.584 -0.002 -33.454 1.00 95.06 229 GLU A O 1
ATOM 1785 N N . ALA A 1 230 ? 19.347 -0.176 -33.276 1.00 94.31 230 ALA A N 1
ATOM 1786 C CA . ALA A 1 230 ? 19.050 1.174 -33.760 1.00 94.31 230 ALA A CA 1
ATOM 1787 C C . ALA A 1 230 ? 19.831 2.257 -32.990 1.00 94.31 230 ALA A C 1
ATOM 1789 O O . ALA A 1 230 ? 20.467 3.121 -33.588 1.00 94.31 230 ALA A O 1
ATOM 1790 N N . TYR A 1 231 ? 19.879 2.163 -31.657 1.00 94.62 231 TYR A N 1
ATOM 1791 C CA . TYR A 1 231 ? 20.658 3.097 -30.839 1.00 94.62 231 TYR A CA 1
ATOM 1792 C C . TYR A 1 231 ? 22.171 3.002 -31.084 1.00 94.62 231 TYR A C 1
ATOM 1794 O O . TYR A 1 231 ? 22.887 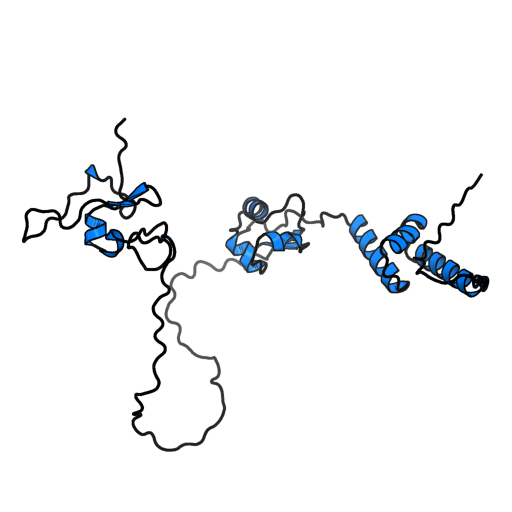4.007 -31.071 1.00 94.62 231 TYR A O 1
ATOM 1802 N N . ARG A 1 232 ? 22.692 1.786 -31.286 1.00 94.38 232 ARG A N 1
ATOM 1803 C CA . ARG A 1 232 ? 24.113 1.576 -31.600 1.00 94.38 232 ARG A CA 1
ATOM 1804 C C . ARG A 1 232 ? 24.467 2.117 -32.977 1.00 94.38 232 ARG A C 1
ATOM 1806 O O . ARG A 1 232 ? 25.576 2.623 -33.136 1.00 94.38 232 ARG A O 1
ATOM 1813 N N . ASP A 1 233 ? 23.562 2.007 -33.937 1.00 94.75 233 ASP A N 1
ATOM 1814 C CA . ASP A 1 233 ? 23.723 2.545 -35.284 1.00 94.75 233 ASP A CA 1
ATOM 1815 C C . ASP A 1 233 ? 23.768 4.064 -35.261 1.00 94.75 233 ASP A C 1
ATOM 1817 O O . ASP A 1 233 ? 24.724 4.638 -35.781 1.00 94.75 233 ASP A O 1
ATOM 1821 N N . ASP A 1 234 ? 22.838 4.704 -34.554 1.00 92.25 234 ASP A N 1
ATOM 1822 C CA . ASP A 1 234 ? 22.846 6.157 -34.379 1.00 92.25 234 ASP A CA 1
ATOM 1823 C C . ASP A 1 234 ? 24.111 6.620 -33.639 1.00 92.25 234 ASP A C 1
ATOM 1825 O O . ASP A 1 234 ? 24.820 7.508 -34.112 1.00 92.25 234 ASP A O 1
ATOM 1829 N N . SER A 1 235 ? 24.508 5.925 -32.568 1.00 91.44 235 SER A N 1
ATOM 1830 C CA . SER A 1 235 ? 25.760 6.209 -31.847 1.00 91.44 235 SER A CA 1
ATOM 1831 C C . SER A 1 235 ? 27.020 6.031 -32.709 1.00 91.44 235 SER A C 1
ATOM 1833 O O . SER A 1 235 ? 28.040 6.683 -32.468 1.00 91.44 235 SER A O 1
ATOM 1835 N N . ARG A 1 236 ? 27.020 5.089 -33.663 1.00 92.56 236 ARG A N 1
ATOM 1836 C CA . ARG A 1 236 ? 28.124 4.906 -34.623 1.00 92.56 236 ARG A CA 1
ATOM 1837 C C . ARG A 1 236 ? 28.121 6.030 -35.644 1.00 92.56 236 ARG A C 1
ATOM 1839 O O . ARG A 1 236 ? 29.165 6.632 -35.883 1.00 92.56 236 ARG A O 1
ATOM 1846 N N . TRP A 1 237 ? 26.947 6.345 -36.174 1.00 92.25 237 TRP A N 1
ATOM 1847 C CA . TRP A 1 237 ? 26.768 7.400 -37.152 1.00 92.25 237 TRP A CA 1
ATOM 1848 C C . TRP A 1 237 ? 27.225 8.756 -36.605 1.00 92.25 237 TRP A C 1
ATOM 1850 O O . TRP A 1 237 ? 27.981 9.447 -37.281 1.00 92.25 237 TRP A O 1
ATOM 1860 N N . GLU A 1 238 ? 26.866 9.101 -35.365 1.00 89.81 238 GLU A N 1
ATOM 1861 C CA . GLU A 1 238 ? 27.293 10.340 -34.697 1.00 89.81 238 GLU A CA 1
ATOM 1862 C C . GLU A 1 238 ? 28.816 10.432 -34.519 1.00 89.81 238 GLU A C 1
ATOM 1864 O O . GLU A 1 238 ? 29.400 11.507 -34.661 1.00 89.81 238 GLU A O 1
ATOM 1869 N N . LYS A 1 239 ? 29.488 9.305 -34.249 1.00 89.19 239 LYS A N 1
ATOM 1870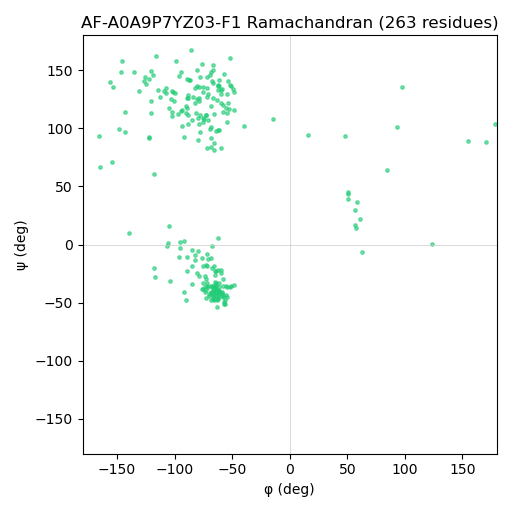 C CA . LYS A 1 239 ? 30.956 9.255 -34.135 1.00 89.19 239 LYS A CA 1
ATOM 1871 C C . LYS A 1 239 ? 31.657 9.424 -35.477 1.00 89.19 239 LYS A C 1
ATOM 1873 O O . LYS A 1 239 ? 32.733 10.013 -35.523 1.00 89.19 239 LYS A O 1
ATOM 1878 N N . GLU A 1 240 ? 31.078 8.876 -36.540 1.00 91.69 240 GLU A N 1
ATOM 1879 C CA . GLU A 1 240 ? 31.612 8.952 -37.906 1.00 91.69 240 GLU A CA 1
ATOM 1880 C C . GLU A 1 240 ? 31.288 10.287 -38.585 1.00 91.69 240 GLU A C 1
ATOM 1882 O O . GLU A 1 240 ? 32.032 10.734 -39.458 1.00 91.69 240 GLU A O 1
ATOM 1887 N N . HIS A 1 241 ? 30.225 10.956 -38.136 1.00 87.38 241 HIS A N 1
ATOM 1888 C CA . HIS A 1 241 ? 29.792 12.268 -38.605 1.00 87.38 241 HIS A CA 1
ATOM 1889 C C . HIS A 1 241 ? 29.853 13.283 -37.459 1.00 87.38 241 HIS A C 1
ATOM 1891 O O . HIS A 1 241 ? 28.821 13.860 -37.099 1.00 87.38 241 HIS A O 1
ATOM 1897 N N . PRO A 1 242 ? 31.046 13.531 -36.877 1.00 81.00 242 PRO A N 1
ATOM 1898 C CA . PRO A 1 242 ? 31.180 14.555 -35.861 1.00 81.00 242 PRO A CA 1
ATOM 1899 C C . PRO A 1 242 ? 30.723 15.869 -36.483 1.00 81.00 242 PRO A C 1
ATOM 1901 O O . PRO A 1 242 ? 31.260 16.302 -37.509 1.00 81.00 242 PRO A O 1
ATOM 1904 N N . MET A 1 243 ? 29.690 16.482 -35.897 1.00 68.06 243 MET A N 1
ATOM 1905 C CA . MET A 1 243 ? 29.199 17.762 -36.385 1.00 68.06 243 MET A CA 1
ATOM 1906 C C . MET A 1 243 ? 30.380 18.723 -36.444 1.00 68.06 243 MET A C 1
ATOM 1908 O O . MET A 1 243 ? 31.041 18.977 -35.434 1.00 68.06 243 MET A O 1
ATOM 1912 N N . VAL A 1 244 ? 30.652 19.256 -37.637 1.00 63.00 244 VAL A N 1
ATOM 1913 C CA . VAL A 1 244 ? 31.610 20.341 -37.813 1.00 63.00 244 VAL A CA 1
ATOM 1914 C C . VAL A 1 244 ? 31.000 21.543 -37.103 1.00 63.00 244 VAL A C 1
ATOM 1916 O O . VAL A 1 244 ? 30.231 22.308 -37.683 1.00 63.00 244 VAL A O 1
ATOM 1919 N N . ALA A 1 245 ? 31.274 21.663 -35.804 1.00 55.47 245 ALA A N 1
ATOM 1920 C CA . ALA A 1 245 ? 30.920 22.821 -35.015 1.00 55.47 245 ALA A CA 1
ATOM 1921 C C . ALA A 1 245 ? 31.660 23.993 -35.647 1.00 55.47 245 ALA A C 1
ATOM 1923 O O . ALA A 1 245 ? 32.865 24.169 -35.465 1.00 55.47 245 ALA A O 1
ATOM 1924 N N . ASN A 1 246 ? 30.937 24.747 -36.470 1.00 48.72 246 ASN A N 1
ATOM 1925 C CA . ASN A 1 246 ? 31.443 25.949 -37.087 1.00 48.72 246 ASN A CA 1
ATOM 1926 C C . ASN A 1 246 ? 31.958 26.846 -35.954 1.00 48.72 246 ASN A C 1
ATOM 1928 O O . ASN A 1 246 ? 31.202 27.278 -35.079 1.00 48.72 246 ASN A O 1
ATOM 1932 N N . ILE A 1 247 ? 33.275 27.041 -35.924 1.00 54.22 247 ILE A N 1
ATOM 1933 C CA . ILE A 1 247 ? 33.995 27.797 -34.904 1.00 54.22 247 ILE A CA 1
ATOM 1934 C C . ILE A 1 247 ? 33.607 29.271 -35.054 1.00 54.22 247 ILE A C 1
ATOM 1936 O O . ILE A 1 247 ? 34.308 30.034 -35.711 1.00 54.22 247 ILE A O 1
ATOM 1940 N N . LYS A 1 248 ? 32.482 29.683 -34.459 1.00 49.22 248 LYS A N 1
ATOM 1941 C CA . LYS A 1 248 ? 32.239 31.035 -33.920 1.00 49.22 248 LYS A CA 1
ATOM 1942 C C . LYS A 1 248 ? 30.830 31.139 -33.346 1.00 49.22 248 LYS A C 1
ATOM 1944 O O . LYS A 1 248 ? 29.866 31.331 -34.074 1.00 49.22 248 LYS A O 1
ATOM 1949 N N . GLY A 1 249 ? 30.715 31.102 -32.023 1.00 41.88 249 GLY A N 1
ATOM 1950 C CA . GLY A 1 249 ? 29.437 31.381 -31.375 1.00 41.88 249 GLY A CA 1
ATOM 1951 C C . GLY A 1 249 ? 29.435 31.064 -29.893 1.00 41.88 249 GLY A C 1
ATOM 1952 O O . GLY A 1 249 ? 29.112 29.968 -29.470 1.00 41.88 249 GLY A O 1
ATOM 1953 N N . LYS A 1 250 ? 29.832 32.049 -29.104 1.00 42.22 250 LYS A N 1
ATOM 1954 C CA . LYS A 1 250 ? 29.877 32.077 -27.643 1.00 42.22 250 LYS A CA 1
ATOM 1955 C C . LYS A 1 250 ? 28.521 31.681 -27.006 1.00 42.22 250 LYS A C 1
ATOM 1957 O O . LYS A 1 250 ? 27.575 32.452 -27.086 1.00 42.22 250 LYS A O 1
ATOM 1962 N N . GLY A 1 251 ? 28.495 30.570 -26.263 1.00 44.81 251 GLY A N 1
ATOM 1963 C CA . GLY A 1 251 ? 27.662 30.397 -25.063 1.00 44.81 251 GLY A CA 1
ATOM 1964 C C . GLY A 1 251 ? 26.312 29.667 -25.182 1.00 44.81 251 GLY A C 1
ATOM 1965 O O . GLY A 1 251 ? 25.467 30.024 -25.990 1.00 44.81 251 GLY A O 1
ATOM 1966 N N . LYS A 1 252 ? 26.107 28.781 -24.191 1.00 45.09 252 LYS A N 1
ATOM 1967 C CA . LYS A 1 252 ? 24.867 28.149 -23.681 1.00 45.09 252 LYS A CA 1
ATOM 1968 C C . LYS A 1 252 ? 24.469 26.782 -24.261 1.00 45.09 252 LYS A C 1
ATOM 1970 O O . LYS A 1 252 ? 23.859 26.681 -25.312 1.00 45.09 252 LYS A O 1
ATOM 1975 N N . THR A 1 253 ? 24.785 25.758 -23.456 1.00 49.50 253 THR A N 1
ATOM 1976 C CA . THR A 1 253 ? 24.026 24.516 -23.195 1.00 49.50 253 THR A CA 1
ATOM 1977 C C . THR A 1 253 ? 22.912 24.190 -24.195 1.00 49.50 253 THR A C 1
ATOM 1979 O O . THR A 1 253 ? 21.768 24.608 -24.003 1.00 49.50 253 THR A O 1
ATOM 1982 N N . SER A 1 254 ? 23.224 23.385 -25.211 1.00 42.22 254 SER A N 1
ATOM 1983 C CA . SER A 1 254 ? 22.216 22.708 -26.024 1.00 42.22 254 SER A CA 1
ATOM 1984 C C . SER A 1 254 ? 21.878 21.364 -25.386 1.00 42.22 254 SER A C 1
ATOM 1986 O O . SER A 1 254 ? 22.701 20.454 -25.344 1.00 42.22 254 SER A O 1
ATOM 1988 N N . LYS A 1 255 ? 20.653 21.265 -24.870 1.00 48.72 255 LYS A N 1
ATOM 1989 C CA . LYS A 1 255 ? 19.983 19.995 -24.595 1.00 48.72 255 LYS A CA 1
ATOM 1990 C C . LYS A 1 255 ? 19.750 19.334 -25.959 1.00 48.72 255 LYS A C 1
ATOM 1992 O O . LYS A 1 255 ? 19.048 19.897 -26.798 1.00 48.72 255 LYS A O 1
ATOM 1997 N N . GLU A 1 256 ? 20.439 18.232 -26.201 1.00 47.31 256 GLU A N 1
ATOM 1998 C CA . GLU A 1 256 ? 20.496 17.524 -27.478 1.00 47.31 256 GLU A CA 1
ATOM 1999 C C . GLU A 1 256 ? 19.174 16.775 -27.703 1.00 47.31 256 GLU A C 1
ATOM 2001 O O . GLU A 1 256 ? 18.844 15.835 -26.989 1.00 47.31 256 GLU A O 1
ATOM 2006 N N . ILE A 1 257 ? 18.357 17.265 -28.640 1.00 49.97 257 ILE A N 1
ATOM 2007 C CA . ILE A 1 257 ? 17.130 16.609 -29.106 1.00 49.97 257 ILE A CA 1
ATOM 2008 C C . ILE A 1 257 ? 17.304 16.412 -30.612 1.00 49.97 257 ILE A C 1
ATOM 2010 O O . ILE A 1 257 ? 17.009 17.305 -31.409 1.00 49.97 257 ILE A O 1
ATOM 2014 N N . GLY A 1 258 ? 17.821 15.248 -30.999 1.00 44.72 258 GLY A N 1
ATOM 2015 C CA . GLY A 1 258 ? 17.853 14.798 -32.386 1.00 44.72 258 GLY A CA 1
ATOM 2016 C C . GLY A 1 258 ? 16.476 14.285 -32.803 1.00 44.72 258 GLY A C 1
ATOM 2017 O O . GLY A 1 258 ? 16.128 13.143 -32.532 1.00 44.72 258 GLY A O 1
ATOM 2018 N N . ARG A 1 259 ? 15.671 15.131 -33.455 1.00 47.50 259 ARG A N 1
ATOM 2019 C CA . ARG A 1 259 ? 14.470 14.709 -34.196 1.00 47.50 259 ARG A CA 1
ATOM 2020 C C . ARG A 1 259 ? 14.871 14.399 -35.639 1.00 47.50 259 ARG A C 1
ATOM 2022 O O . ARG A 1 259 ? 15.287 15.313 -36.347 1.00 47.50 259 ARG A O 1
ATOM 2029 N N . ARG A 1 260 ? 14.679 13.161 -36.108 1.00 50.72 260 ARG A N 1
ATOM 2030 C CA . ARG A 1 260 ? 14.540 12.874 -37.546 1.00 50.72 260 ARG A CA 1
ATOM 2031 C C . ARG A 1 260 ? 13.062 12.669 -37.862 1.00 50.72 260 ARG A C 1
ATOM 2033 O O . ARG A 1 260 ? 12.430 11.744 -37.373 1.00 50.72 260 ARG A O 1
ATOM 2040 N N . PHE A 1 261 ? 12.522 13.589 -38.653 1.00 42.44 261 PHE A N 1
ATOM 2041 C CA . PHE A 1 261 ? 11.208 13.496 -39.275 1.00 42.44 261 PHE A CA 1
ATOM 2042 C C . PHE A 1 261 ? 11.373 12.591 -40.504 1.00 42.44 261 PHE A C 1
ATOM 2044 O O . PHE A 1 261 ? 12.049 12.979 -41.456 1.00 42.44 261 PHE A O 1
ATOM 2051 N N . THR A 1 262 ? 10.837 11.373 -40.479 1.00 47.09 262 THR A N 1
ATOM 2052 C CA . THR A 1 262 ? 10.758 10.529 -41.679 1.00 47.09 262 THR A CA 1
ATOM 2053 C C . THR A 1 262 ? 9.420 10.771 -42.366 1.00 47.09 262 THR A C 1
ATOM 2055 O O . THR A 1 262 ? 8.422 10.135 -42.039 1.00 47.09 262 THR A O 1
ATOM 2058 N N . GLU A 1 263 ? 9.402 11.708 -43.316 1.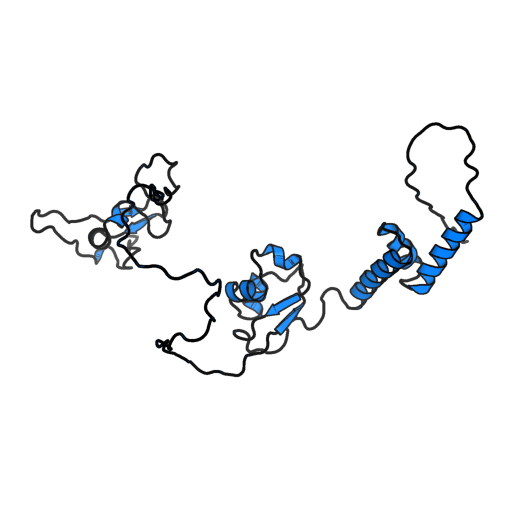00 38.38 263 GLU A N 1
ATOM 2059 C CA . GLU A 1 263 ? 8.398 11.730 -44.383 1.00 38.38 263 GLU A CA 1
ATOM 2060 C C . GLU A 1 263 ? 8.716 10.587 -45.356 1.00 38.38 263 GLU A C 1
ATOM 2062 O O . GLU A 1 263 ? 9.731 10.611 -46.050 1.00 38.38 263 GLU A O 1
ATOM 2067 N N . GLN A 1 264 ? 7.855 9.572 -45.390 1.00 43.06 264 GLN A N 1
ATOM 2068 C CA . GLN A 1 264 ? 7.779 8.621 -46.495 1.00 43.06 264 GLN A CA 1
ATOM 2069 C C . GLN A 1 264 ? 6.560 8.979 -47.346 1.00 43.06 264 GLN A C 1
ATOM 2071 O O . GLN A 1 264 ? 5.442 9.069 -46.836 1.00 43.06 264 GLN A O 1
ATOM 2076 N N . ARG A 1 265 ? 6.800 9.182 -48.642 1.00 34.66 265 ARG A N 1
ATOM 2077 C CA . ARG A 1 265 ? 5.802 9.137 -49.709 1.00 34.66 265 ARG A CA 1
ATOM 2078 C C . ARG A 1 265 ? 6.229 8.078 -50.712 1.00 34.66 265 ARG A C 1
ATOM 2080 O O . ARG A 1 265 ? 7.453 7.991 -50.954 1.00 34.66 265 ARG A O 1
#